Protein 1QQE (pdb70)

B-factor: mean 67.68, std 19.15, range [32.4, 151.32]

Organism: Saccharomyces cerevisiae (strain ATCC 204508 / S288c) (NCBI:txid559292)

CATH classification: 1.25.40.10

InterPro domains:
  IPR000744 NSF attachment protein [PF14938] (3-285)
  IPR000744 NSF attachment protein [PR00448] (32-51)
  IPR000744 NSF attachment protein [PR00448] (96-113)
  IPR000744 NSF attachment protein [PR00448] (125-142)
  IPR000744 NSF attachment protein [PR00448] (158-181)
  IPR000744 NSF attachment protein [PR00448] (189-208)
  IPR000744 NSF attachment protein [PR00448] (230-250)
  IPR000744 NSF attachment protein [PR00448] (261-281)
  IPR000744 NSF attachment protein [PTHR13768] (1-285)
  IPR000744 NSF attachment protein [cd15832] (3-284)
  IPR011990 Tetratricopeptide-like helical domain superfamily [G3DSA:1.25.40.10] (1-292)
  IPR011990 Tetratricopeptide-like helical domain superfamily [SSF48452] (2-290)

Solvent-accessible surface area: 15339 Å² total; per-residue (Å²): 109,92,70,0,78,55,3,35,116,111,2,122,175,81,9,80,90,18,83,56,134,82,139,137,144,32,61,74,39,40,173,22,18,76,72,0,0,87,28,0,46,78,0,0,62,30,16,94,149,125,176,72,41,59,76,0,0,56,3,6,43,105,0,0,52,27,27,86,124,10,54,39,73,43,101,0,0,56,14,12,9,45,0,7,109,3,0,98,85,30,65,40,27,109,50,0,11,68,0,0,57,24,0,8,128,20,0,44,143,109,45,54,72,162,68,0,0,59,26,30,17,53,1,0,58,10,1,20,84,65,69,103,58,93,79,73,0,13,88,5,0,64,72,0,0,77,23,5,53,111,65,154,32,62,84,64,6,18,85,0,48,45,50,0,0,30,8,19,1,75,96,32,43,37,100,84,0,1,56,22,0,37,139,3,11,169,61,2,105,77,57,204,178,33,77,200,60,24,104,49,17,26,1,14,20,0,0,0,16,2,1,34,91,57,18,104,17,0,45,143,7,26,125,71,28,148,126,45,35,111,14,1,110,31,0,12,67,0,23,95,102,29,44,14,131,62,2,37,96,36,16,154,100,27,47,107,183,96,196,26,75,178,19,19,81,62,2,10,75,84,0,66,106,22,4,70,112,120,88,122,136

GO terms:
  GO:0005483 soluble NSF attachment protein activity (F, IDA)
  GO:0035494 SNARE complex disassembly (P, IDA)
  GO:0042144 vacuole fusion, non-autophagic (P, IDA)
  GO:0005829 cytosol (C, IDA)
  GO:0001671 ATPase activator activity (F, IDA)
  GO:0048280 vesicle fusion with Golgi apparatus (P, IDA)
  GO:0000329 fungal-type vacuole membrane (C, HDA)
  GO:0006914 autophagy (P, IMP)
  GO:0005483 soluble NSF attachment protein activity (F, IPI)
  GO:0031201 SNARE complex (C, IPI)
  GO:0005515 protein binding (F, IPI)

Foldseek 3Di:
DQALVVLLVVLVVQLDDDDDVCCVPDPDNLVRLQVSLVSLCSSLVSCVVVVVLLSSLVSLQSSLVSNVVSPPLQVNLVSLCVSLVSCVVVVVLVSNLVSLVSNLVRCVVVPVLLVSLVSLLVSLVCCCPPVNPLVVSLVSLQVSLVSCVVVVVNVVSLVSLVVNLLSVLLVPPLQVSLVSLVVSLVVQVVDVVRVVVNLCSLCVSLLSCLLVVNLVVSVVSLVVVVCCSVLSVQQSVCQVVLNLPSLVVSLVVVCPVPNDDPSCVSSSVSNSVVSVVVVVD

Sequence (281 aa):
ISDPVELLKRAEKKGVPSSGFMKLFSGSDSYKFEEAADLCVQAATIYRLRKELNLAGDSFLKAADYQKKAGNEDEAGNTYVEAYKCFKSGGNSVNAVDSLENAIQIFTHRGQFRRGANFKFELGEILENDLHDYAKAIDCYELAGEWYAQDQSVALSNKCFIKCADLKALDGQYIEASDIYSKLIKSSMGNRLSQWSLKDYFLKKGLCQLAATDAVAAARTLQEGQSESNFLKSLIDAVNEGDSEQLSEHCKEFDNFMRLDKWKITILNKIKESIQQQEDD

Secondary structure (DSSP, 8-state):
---HHHHHHHHHHHSS---THHHHHS--SHHHHHHHHHHHHHHHHHHHHTT-THHHHHHHHHHHHHHHHTT-HHHHHHHHHHHHHHHHHTT-HHHHHHHHHHHHHHHHHTT-HHHHHHHHHHHHHHIIIII--HHHHHHHHHHHHHHHHHTT-HHHHHHHHHHHHHHHHHTT-HHHHHHHHHHHHHTTSS-TTTGGGHHHHHHHHHHHHHHTT-HHHHHHHHHGGG--HHHHHHHHHHHHTT-TTTHHHHHHHHTTSS---HHHHHHHHHHHHHHHHHH--

Nearest PDB structures (foldseek):
  1qqe-assembly1_A  TM=1.004E+00  e=4.652E-34  Saccharomyces cerevisiae
  3j97-assembly1_H  TM=9.338E-01  e=1.054E-13  Rattus norvegicus
  4gyo-assembly2_A  TM=3.885E-01  e=1.033E-03  Bacillus subtilis subsp. subtilis str. 168
  3q15-assembly1_A-2  TM=4.453E-01  e=3.434E-03  Bacillus subtilis
  4gyo-assembly3_B  TM=3.909E-01  e=3.290E-03  Bacillus subtilis subsp. subtilis str. 168

Radius of gyration: 25.92 Å; Cα contacts (8 Å, |Δi|>4): 398; chains: 1; bounding box: 82×48×38 Å

Structure (mmCIF, N/CA/C/O backbone):
data_1QQE
#
_entry.id   1QQE
#
_cell.length_a   107.900
_cell.length_b   107.900
_cell.length_c   46.100
_cell.angle_alpha   90.00
_cell.angle_beta   90.00
_cell.angle_gamma   90.00
#
_symmetry.space_group_name_H-M   'P 41'
#
loop_
_entity.id
_entity.type
_entity.pdbx_description
1 polymer 'VESICULAR TRANSPORT PROTEIN SEC17'
2 water water
#
loop_
_atom_site.group_PDB
_atom_site.id
_atom_site.type_symbol
_atom_site.label_atom_id
_atom_site.label_alt_id
_atom_site.label_comp_id
_atom_site.label_asym_id
_atom_site.label_entity_id
_atom_site.label_seq_id
_atom_site.pdbx_PDB_ins_code
_atom_site.Cartn_x
_atom_site.Cartn_y
_atom_site.Cartn_z
_atom_site.occupancy
_atom_site.B_iso_or_equiv
_atom_site.auth_seq_id
_atom_site.auth_comp_id
_atom_site.auth_asym_id
_atom_site.auth_atom_id
_atom_site.pdbx_PDB_model_num
ATOM 1 N N . ILE A 1 1 ? 40.032 32.661 27.990 1.00 54.09 1 ILE A N 1
ATOM 2 C CA . ILE A 1 1 ? 39.177 31.576 27.385 1.00 54.95 1 ILE A CA 1
ATOM 3 C C . ILE A 1 1 ? 37.991 32.177 26.621 1.00 54.12 1 ILE A C 1
ATOM 4 O O . ILE A 1 1 ? 37.243 32.969 27.173 1.00 59.95 1 ILE A O 1
ATOM 9 N N . SER A 1 2 ? 37.789 31.790 25.369 1.00 50.01 2 SER A N 1
ATOM 10 C CA . SER A 1 2 ? 36.687 32.371 24.631 1.00 52.41 2 SER A CA 1
ATOM 11 C C . SER A 1 2 ? 35.588 31.427 24.179 1.00 54.60 2 SER A C 1
ATOM 12 O O . SER A 1 2 ? 34.689 31.834 23.445 1.00 59.21 2 SER A O 1
ATOM 15 N N . ASP A 1 3 ? 35.628 30.174 24.594 1.00 54.66 3 ASP A N 1
ATOM 16 C CA . ASP A 1 3 ? 34.588 29.254 24.153 1.00 56.04 3 ASP A CA 1
ATOM 17 C C . ASP A 1 3 ? 33.541 29.117 25.242 1.00 55.33 3 ASP A C 1
ATOM 18 O O . ASP A 1 3 ? 33.815 28.565 26.301 1.00 56.15 3 ASP A O 1
ATOM 23 N N . PRO A 1 4 ? 32.322 29.617 25.000 1.00 53.56 4 PRO A N 1
ATOM 24 C CA . PRO A 1 4 ? 31.309 29.489 26.044 1.00 53.75 4 PRO A CA 1
ATOM 25 C C . PRO A 1 4 ? 31.240 28.072 26.596 1.00 54.59 4 PRO A C 1
ATOM 26 O O . PRO A 1 4 ? 31.169 27.874 27.816 1.00 54.27 4 PRO A O 1
ATOM 30 N N . VAL A 1 5 ? 31.284 27.098 25.688 1.00 54.97 5 VAL A N 1
ATOM 31 C CA . VAL A 1 5 ? 31.212 25.680 26.040 1.00 54.92 5 VAL A CA 1
ATOM 32 C C . VAL A 1 5 ? 32.248 25.284 27.087 1.00 56.27 5 VAL A C 1
ATOM 33 O O . VAL A 1 5 ? 31.955 24.532 28.021 1.00 55.15 5 VAL A O 1
ATOM 37 N N . GLU A 1 6 ? 33.467 25.782 26.890 1.00 55.95 6 GLU A N 1
ATOM 38 C CA . GLU A 1 6 ? 34.592 25.533 27.777 1.00 53.95 6 GLU A CA 1
ATOM 39 C C . GLU A 1 6 ? 34.353 26.289 29.064 1.00 52.86 6 GLU A C 1
ATOM 40 O O . GLU A 1 6 ? 34.492 25.737 30.152 1.00 55.12 6 GLU A O 1
ATOM 46 N N . LEU A 1 7 ? 34.003 27.567 28.925 1.00 52.55 7 LEU A N 1
ATOM 47 C CA . LEU A 1 7 ? 33.732 28.431 30.065 1.00 46.37 7 LEU A CA 1
ATOM 48 C C . LEU A 1 7 ? 32.753 27.713 30.961 1.00 45.06 7 LEU A C 1
ATOM 49 O O . LEU A 1 7 ? 32.963 27.601 32.162 1.00 46.38 7 LEU A O 1
ATOM 54 N N . LEU A 1 8 ? 31.692 27.193 30.362 1.00 43.70 8 LEU A N 1
ATOM 55 C CA . LEU A 1 8 ? 30.672 26.488 31.114 1.00 43.26 8 LEU A CA 1
ATOM 56 C C . LEU A 1 8 ? 31.204 25.187 31.666 1.00 44.66 8 LEU A C 1
ATOM 57 O O . LEU A 1 8 ? 30.833 24.771 32.757 1.00 44.96 8 LEU A O 1
ATOM 62 N N . LYS A 1 9 ? 32.072 24.548 30.893 1.00 48.09 9 LYS A N 1
ATOM 63 C CA . LYS A 1 9 ? 32.678 23.283 31.281 1.00 49.81 9 LYS A CA 1
ATOM 64 C C . LYS A 1 9 ? 33.440 23.522 32.576 1.00 50.84 9 LYS A C 1
ATOM 65 O O . LYS A 1 9 ? 33.284 22.767 33.537 1.00 53.70 9 LYS A O 1
ATOM 71 N N . ARG A 1 10 ? 34.247 24.583 32.610 1.00 48.04 10 ARG A N 1
ATOM 72 C CA . ARG A 1 10 ? 35.012 24.918 33.808 1.00 48.77 10 ARG A CA 1
ATOM 73 C C . ARG A 1 10 ? 34.077 25.350 34.912 1.00 49.58 10 ARG A C 1
ATOM 74 O O . ARG A 1 10 ? 34.250 24.992 36.071 1.00 50.04 10 ARG A O 1
ATOM 82 N N . ALA A 1 11 ? 33.079 26.132 34.534 1.00 52.25 11 ALA A N 1
ATOM 83 C CA . ALA A 1 11 ? 32.102 26.627 35.482 1.00 54.69 11 ALA A CA 1
ATOM 84 C C . ALA A 1 11 ? 31.586 25.499 36.349 1.00 55.12 11 ALA A C 1
ATOM 85 O O . ALA A 1 11 ? 31.281 25.704 37.508 1.00 57.84 11 ALA A O 1
ATOM 87 N N . GLU A 1 12 ? 31.482 24.304 35.793 1.00 56.49 12 GLU A N 1
ATOM 88 C CA . GLU A 1 12 ? 30.982 23.204 36.588 1.00 58.42 12 GLU A CA 1
ATOM 89 C C . GLU A 1 12 ? 32.063 22.624 37.465 1.00 60.28 12 GLU A C 1
ATOM 90 O O . GLU A 1 12 ? 31.873 22.451 38.660 1.00 61.37 12 GLU A O 1
ATOM 96 N N . LYS A 1 13 ? 33.208 22.320 36.879 1.00 62.71 13 LYS A N 1
ATOM 97 C CA . LYS A 1 13 ? 34.277 21.742 37.668 1.00 64.69 13 LYS A CA 1
ATOM 98 C C . LYS A 1 13 ? 34.631 22.604 38.870 1.00 62.35 13 LYS A C 1
ATOM 99 O O . LYS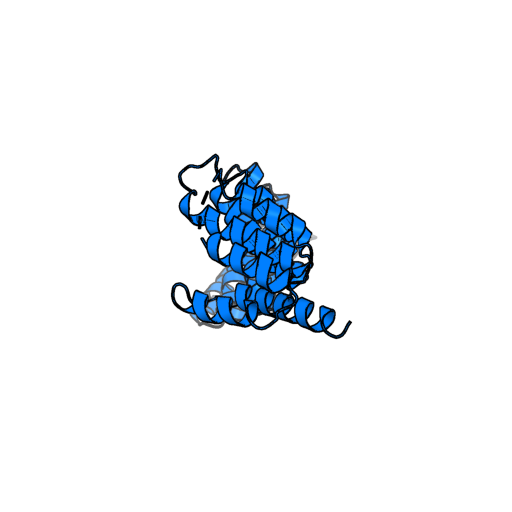 A 1 13 ? 35.119 22.091 39.869 1.00 64.13 13 LYS A O 1
ATOM 105 N N . LYS A 1 14 ? 34.364 23.903 38.801 1.00 60.62 14 LYS A N 1
ATOM 106 C CA . LYS A 1 14 ? 34.723 24.765 39.916 1.00 60.67 14 LYS A CA 1
ATOM 107 C C . LYS A 1 14 ? 33.649 24.985 40.950 1.00 62.06 14 LYS A C 1
ATOM 108 O O . LYS A 1 14 ? 33.914 24.879 42.138 1.00 63.06 14 LYS A O 1
ATOM 114 N N . GLY A 1 15 ? 32.443 25.307 40.500 1.00 66.39 15 GLY A N 1
ATOM 115 C CA . GLY A 1 15 ? 31.340 25.548 41.419 1.00 69.19 15 GLY A CA 1
ATOM 116 C C . GLY A 1 15 ? 30.949 24.302 42.182 1.00 70.50 15 GLY A C 1
ATOM 117 O O . GLY A 1 15 ? 29.847 23.782 42.030 1.00 71.13 15 GLY A O 1
ATOM 118 N N . VAL A 1 16 ? 31.872 23.826 43.005 1.00 72.64 16 VAL A N 1
ATOM 119 C CA . VAL A 1 16 ? 31.672 22.633 43.812 1.00 75.21 16 VAL A CA 1
ATOM 120 C C . VAL A 1 16 ? 32.327 22.796 45.185 1.00 77.27 16 VAL A C 1
ATOM 121 O O . VAL A 1 16 ? 33.510 23.162 45.286 1.00 79.68 16 VAL A O 1
ATOM 125 N N . PRO A 1 17 ? 31.567 22.515 46.259 1.00 75.35 17 PRO A N 1
ATOM 126 C CA . PRO A 1 17 ? 32.081 22.628 47.625 1.00 75.33 17 PRO A CA 1
ATOM 127 C C . PRO A 1 17 ? 33.329 21.764 47.771 1.00 76.39 17 PRO A C 1
ATOM 128 O O . PRO A 1 17 ? 33.307 20.560 47.490 1.00 74.94 17 PRO A O 1
ATOM 132 N N . SER A 1 18 ? 34.417 22.395 48.201 1.00 77.53 18 SER A N 1
ATOM 133 C CA . SER A 1 18 ? 35.697 21.721 48.367 1.00 78.32 18 SER A CA 1
ATOM 134 C C . SER A 1 18 ? 35.835 21.070 49.735 1.00 79.13 18 SER A C 1
ATOM 135 O O . SER A 1 18 ? 35.245 21.532 50.713 1.00 80.82 18 SER A O 1
ATOM 138 N N . SER A 1 19 ? 36.620 19.997 49.795 1.00 78.97 19 SER A N 1
ATOM 139 C CA . SER A 1 19 ? 36.835 19.268 51.043 1.00 78.62 19 SER A CA 1
ATOM 140 C C . SER A 1 19 ? 38.205 18.593 51.113 1.00 77.26 19 SER A C 1
ATOM 141 O O . SER A 1 19 ? 38.897 18.431 50.104 1.00 78.32 19 SER A O 1
ATOM 144 N N . GLY A 1 20 ? 38.586 18.186 52.315 1.00 74.54 20 GLY A N 1
ATOM 145 C CA . GLY A 1 20 ? 39.866 17.535 52.484 1.00 73.72 20 GLY A CA 1
ATOM 146 C C . GLY A 1 20 ? 40.989 18.533 52.363 1.00 72.88 20 GLY A C 1
ATOM 147 O O . GLY A 1 20 ? 40.844 19.683 52.762 1.00 71.04 20 GLY A O 1
ATOM 148 N N . PHE A 1 21 ? 42.108 18.094 51.803 1.00 76.28 21 PHE A N 1
ATOM 149 C CA . PHE A 1 21 ? 43.275 18.962 51.632 1.00 78.22 21 PHE A CA 1
ATOM 150 C C . PHE A 1 21 ? 42.935 20.175 50.770 1.00 76.26 21 PHE A C 1
ATOM 151 O O . PHE A 1 21 ? 43.537 21.239 50.908 1.00 71.62 21 PHE A O 1
ATOM 159 N N . MET A 1 22 ? 41.973 20.001 49.873 1.00 77.90 22 MET A N 1
ATOM 160 C CA . MET A 1 22 ? 41.575 21.087 48.997 1.00 80.31 22 MET A CA 1
ATOM 161 C C . MET A 1 22 ? 40.946 22.171 49.847 1.00 76.69 22 MET A C 1
ATOM 162 O O . MET A 1 22 ? 41.409 23.308 49.854 1.00 78.03 22 MET A O 1
ATOM 167 N N . LYS A 1 23 ? 39.893 21.806 50.570 1.00 71.61 23 LYS A N 1
ATOM 168 C CA . LYS A 1 23 ? 39.207 22.748 51.426 1.00 67.76 23 LYS A CA 1
ATOM 169 C C . LYS A 1 23 ? 40.234 23.493 52.279 1.00 67.38 23 LYS A C 1
ATOM 170 O O . LYS A 1 23 ? 40.137 24.707 52.476 1.00 68.72 23 LYS A O 1
ATOM 176 N N . LEU A 1 24 ? 41.225 22.762 52.773 1.00 65.29 24 LEU A N 1
ATOM 177 C CA . LEU A 1 24 ? 42.258 23.353 53.612 1.00 63.54 24 LEU A CA 1
ATOM 178 C C . LEU A 1 24 ? 43.177 24.272 52.842 1.00 64.47 24 LEU A C 1
ATOM 179 O O . LEU A 1 24 ? 43.387 25.416 53.224 1.00 66.57 24 LEU A O 1
ATOM 184 N N . PHE A 1 25 ? 43.730 23.769 51.750 1.00 65.40 25 PHE A N 1
ATOM 185 C CA . PHE A 1 25 ? 44.664 24.557 50.962 1.00 64.71 25 PHE A CA 1
ATOM 186 C C . PHE A 1 25 ? 44.039 25.760 50.265 1.00 64.67 25 PHE A C 1
ATOM 187 O O . PHE A 1 25 ? 44.556 26.867 50.372 1.00 67.14 25 PHE A O 1
ATOM 195 N N . SER A 1 26 ? 42.927 25.544 49.567 1.00 61.93 26 SER A N 1
ATOM 196 C CA . SER A 1 26 ? 42.258 26.601 48.819 1.00 62.36 26 SER A CA 1
ATOM 197 C C . SER A 1 26 ? 41.305 27.528 49.586 1.00 63.92 26 SER A C 1
ATOM 198 O O . SER A 1 26 ? 40.371 27.067 50.243 1.00 64.76 26 SER A O 1
ATOM 201 N N . GLY A 1 27 ? 41.529 28.836 49.468 1.00 64.27 27 GLY A N 1
ATOM 202 C CA . GLY A 1 27 ? 40.670 29.818 50.115 1.00 66.72 27 GLY A CA 1
ATOM 203 C C . GLY A 1 27 ? 39.176 29.508 49.984 1.00 68.61 27 GLY A C 1
ATOM 204 O O . GLY A 1 27 ? 38.771 28.722 49.113 1.00 67.69 27 GLY A O 1
ATOM 205 N N . SER A 1 28 ? 38.361 30.149 50.829 1.00 66.93 28 SER A N 1
ATOM 206 C CA . SER A 1 28 ? 36.914 29.918 50.880 1.00 69.60 28 SER A CA 1
ATOM 207 C C . SER A 1 28 ? 36.168 29.414 49.647 1.00 71.76 28 SER A C 1
ATOM 208 O O . SER A 1 28 ? 36.603 29.592 48.510 1.00 73.96 28 SER A O 1
ATOM 211 N N . ASP A 1 29 ? 35.019 28.796 49.916 1.00 70.28 29 ASP A N 1
ATOM 212 C CA . ASP A 1 29 ? 34.134 28.231 48.904 1.00 70.70 29 ASP A CA 1
ATOM 213 C C . ASP A 1 29 ? 33.370 29.251 48.076 1.00 70.59 29 ASP A C 1
ATOM 214 O O . ASP A 1 29 ? 33.377 29.202 46.853 1.00 69.34 29 ASP A O 1
ATOM 219 N N . SER A 1 30 ? 32.674 30.150 48.754 1.00 71.78 30 SER A N 1
ATOM 220 C CA . SER A 1 30 ? 31.904 31.168 48.072 1.00 71.47 30 SER A CA 1
ATOM 221 C C . SER A 1 30 ? 32.765 31.833 47.025 1.00 72.83 30 SER A C 1
ATOM 222 O O . SER A 1 30 ? 32.273 32.190 45.963 1.00 74.79 30 SER A O 1
ATOM 225 N N . TYR A 1 31 ? 34.055 31.986 47.315 1.00 73.99 31 TYR A N 1
ATOM 226 C CA . TYR A 1 31 ? 34.969 32.588 46.347 1.00 74.50 31 TYR A CA 1
ATOM 227 C C . TYR A 1 31 ? 34.947 31.752 45.085 1.00 70.40 31 TYR A C 1
ATOM 228 O O . TYR A 1 31 ? 35.084 32.266 43.991 1.00 70.98 31 TYR A O 1
ATOM 237 N N . LYS A 1 32 ? 34.764 30.451 45.249 1.00 69.90 32 LYS A N 1
ATOM 238 C CA . LYS A 1 32 ? 34.740 29.529 44.126 1.00 70.15 32 LYS A CA 1
ATOM 239 C C . LYS A 1 32 ? 33.433 29.652 43.355 1.00 68.17 32 LYS A C 1
ATOM 240 O O . LYS A 1 32 ? 33.437 29.810 42.136 1.00 68.18 32 LYS A O 1
ATOM 246 N N . PHE A 1 33 ? 32.314 29.565 44.065 1.00 66.00 33 PHE A N 1
ATOM 247 C CA . PHE A 1 33 ? 31.014 29.683 43.428 1.00 63.29 33 PHE A CA 1
ATOM 248 C C . PHE A 1 33 ? 30.918 31.003 42.668 1.00 64.41 33 PHE A C 1
ATOM 249 O O . PHE A 1 33 ? 30.348 31.058 41.575 1.00 67.78 33 PHE A O 1
ATOM 257 N N . GLU A 1 34 ? 31.449 32.073 43.249 1.00 61.30 34 GLU A N 1
ATOM 258 C CA . GLU A 1 34 ? 31.420 33.346 42.561 1.00 61.61 34 GLU A CA 1
ATOM 259 C C . GLU A 1 34 ? 32.196 33.155 41.271 1.00 59.37 34 GLU A C 1
ATOM 260 O O . GLU A 1 34 ? 31.747 33.554 40.198 1.00 61.38 34 GLU A O 1
ATOM 266 N N . GLU A 1 35 ? 33.363 32.533 41.393 1.00 58.52 35 GLU A N 1
ATOM 267 C CA . GLU A 1 35 ? 34.230 32.257 40.256 1.00 58.83 35 GLU A CA 1
ATOM 268 C C . GLU A 1 35 ? 33.462 31.480 39.197 1.00 54.49 35 GLU A C 1
ATOM 269 O O . GLU A 1 35 ? 33.667 31.675 38.003 1.00 51.39 35 GLU A O 1
ATOM 275 N N . ALA A 1 36 ? 32.587 30.586 39.643 1.00 52.50 36 ALA A N 1
ATOM 276 C CA . ALA A 1 36 ? 31.776 29.796 38.726 1.00 53.02 36 ALA A CA 1
ATOM 277 C C . ALA A 1 36 ? 30.750 30.738 38.101 1.00 52.29 36 ALA A C 1
ATOM 278 O O . ALA A 1 36 ? 30.605 30.786 36.877 1.00 53.57 36 ALA A O 1
ATOM 280 N N . ALA A 1 37 ? 30.052 31.492 38.946 1.00 49.79 37 ALA A N 1
ATOM 281 C CA . ALA A 1 37 ? 29.064 32.450 38.471 1.00 51.27 37 ALA A CA 1
ATOM 282 C C . ALA A 1 37 ? 29.688 33.288 37.374 1.00 52.27 37 ALA A C 1
ATOM 283 O O . ALA A 1 37 ? 29.244 33.293 36.215 1.00 50.22 37 ALA A O 1
ATOM 285 N N . ASP A 1 38 ? 30.739 33.996 37.751 1.00 55.21 38 ASP A N 1
ATOM 286 C CA . ASP A 1 38 ? 31.430 34.841 36.808 1.00 60.24 38 ASP A CA 1
ATOM 287 C C . ASP A 1 38 ? 31.730 34.115 35.484 1.00 59.61 38 ASP A C 1
ATOM 288 O O . ASP A 1 38 ? 31.783 34.740 34.417 1.00 56.83 38 ASP A O 1
ATOM 293 N N . LEU A 1 39 ? 31.910 32.796 35.537 1.00 60.40 39 LEU A N 1
ATOM 294 C CA . LEU A 1 39 ? 32.197 32.052 34.309 1.00 59.07 39 LEU A CA 1
ATOM 295 C C . LEU A 1 39 ? 30.964 31.904 33.449 1.00 59.34 39 LEU A C 1
ATOM 296 O O . LEU A 1 39 ? 31.023 32.166 32.250 1.00 64.05 39 LEU A O 1
ATOM 301 N N . CYS A 1 40 ? 29.850 31.490 34.045 1.00 55.82 40 CYS A N 1
ATOM 302 C CA . CYS A 1 40 ? 28.630 31.315 33.266 1.00 53.20 40 CYS A CA 1
ATOM 303 C C . CYS A 1 40 ? 28.226 32.638 32.630 1.00 52.64 40 CYS A C 1
ATOM 304 O O . CYS A 1 40 ? 27.871 32.695 31.443 1.00 48.55 40 CYS A O 1
ATOM 307 N N . VAL A 1 41 ? 28.301 33.702 33.425 1.00 51.48 41 VAL A N 1
ATOM 308 C CA . VAL A 1 41 ? 27.961 35.039 32.955 1.00 51.10 41 VAL A CA 1
ATOM 309 C C . VAL A 1 41 ? 28.796 35.418 31.717 1.00 52.64 41 VAL A C 1
ATOM 310 O O . VAL A 1 41 ? 28.298 36.024 30.757 1.00 48.72 41 VAL A O 1
ATOM 314 N N . GLN A 1 42 ? 30.070 35.048 31.745 1.00 54.16 42 GLN A N 1
ATOM 315 C CA . GLN A 1 42 ? 30.955 35.338 30.637 1.00 55.62 42 GLN A CA 1
ATOM 316 C C . GLN A 1 42 ? 30.464 34.552 29.433 1.00 56.57 42 GLN A C 1
ATOM 317 O O . GLN A 1 42 ? 30.535 35.013 28.299 1.00 57.61 42 GLN A O 1
ATOM 323 N N . ALA A 1 43 ? 29.954 33.358 29.687 1.00 57.47 43 ALA A N 1
ATOM 324 C CA . ALA A 1 43 ? 29.441 32.530 28.611 1.00 59.73 43 ALA A CA 1
ATOM 325 C C . ALA A 1 43 ? 28.098 33.089 28.153 1.00 59.42 43 ALA A C 1
ATOM 326 O O . ALA A 1 43 ? 27.849 33.237 26.955 1.00 58.41 43 ALA A O 1
ATOM 328 N N . ALA A 1 44 ? 27.233 33.401 29.115 1.00 58.53 44 ALA A N 1
ATOM 329 C CA . ALA A 1 44 ? 25.917 33.937 28.790 1.00 57.32 44 ALA A CA 1
ATOM 330 C C . ALA A 1 44 ? 26.077 35.130 27.875 1.00 55.66 44 ALA A C 1
ATOM 331 O O . ALA A 1 44 ? 25.353 35.262 26.897 1.00 57.89 44 ALA A O 1
ATOM 333 N N . THR A 1 45 ? 27.036 35.989 28.198 1.00 52.77 45 THR A N 1
ATOM 334 C CA . THR A 1 45 ? 27.301 37.180 27.411 1.00 51.69 45 THR A CA 1
ATOM 335 C C . THR A 1 45 ? 27.775 36.890 25.987 1.00 53.22 45 THR A C 1
ATOM 336 O O . THR A 1 45 ? 27.355 37.553 25.037 1.00 54.90 45 THR A O 1
ATOM 340 N N . ILE A 1 46 ? 28.659 35.917 25.828 1.00 54.78 46 ILE A N 1
ATOM 341 C CA . ILE A 1 46 ? 29.127 35.569 24.497 1.00 55.21 46 ILE A CA 1
ATOM 342 C C . ILE A 1 46 ? 27.910 35.066 23.742 1.00 58.99 46 ILE A C 1
ATOM 343 O O . ILE A 1 46 ? 27.705 35.396 22.583 1.00 62.97 46 ILE A O 1
ATOM 348 N N . TYR A 1 47 ? 27.105 34.247 24.407 1.00 60.61 47 TYR A N 1
ATOM 349 C CA . TYR A 1 47 ? 25.921 33.710 23.775 1.00 59.66 47 TYR A CA 1
ATOM 350 C C . TYR A 1 47 ? 24.968 34.821 23.406 1.00 62.17 47 TYR A C 1
ATOM 351 O O . TYR A 1 47 ? 24.401 34.809 22.312 1.00 64.94 47 TYR A O 1
ATOM 360 N N . ARG A 1 48 ? 24.782 35.780 24.314 1.00 62.82 48 ARG A N 1
ATOM 361 C CA . ARG A 1 48 ? 23.870 36.884 24.044 1.00 61.08 48 ARG A CA 1
ATOM 362 C C . ARG A 1 48 ? 24.370 37.612 22.826 1.00 62.01 48 ARG A C 1
ATOM 363 O O . ARG A 1 48 ? 23.608 37.870 21.901 1.00 63.08 48 ARG A O 1
ATOM 371 N N . LEU A 1 49 ? 25.654 37.938 22.822 1.00 63.27 49 LEU A N 1
ATOM 372 C CA . LEU A 1 49 ? 26.240 38.623 21.680 1.00 66.79 49 LEU A CA 1
ATOM 373 C C . LEU A 1 49 ? 25.916 37.850 20.397 1.00 65.25 49 LEU A C 1
ATOM 374 O O . LEU A 1 49 ? 25.478 38.427 19.411 1.00 66.76 49 LEU A O 1
ATOM 379 N N . ARG A 1 50 ? 26.118 36.541 20.427 1.00 65.04 50 ARG A N 1
ATOM 380 C CA . ARG A 1 50 ? 25.860 35.692 19.272 1.00 67.11 50 ARG A CA 1
ATOM 381 C C . ARG A 1 50 ? 24.381 35.509 18.939 1.00 66.23 50 ARG A C 1
ATOM 382 O O . ARG A 1 50 ? 24.042 34.858 17.962 1.00 65.95 50 ARG A O 1
ATOM 390 N N . LYS A 1 51 ? 23.501 36.065 19.759 1.00 67.73 51 LYS A N 1
ATOM 391 C CA . LYS A 1 51 ? 22.061 35.953 19.532 1.00 67.34 51 LYS A CA 1
ATOM 392 C C . LYS A 1 51 ? 21.554 34.541 19.710 1.00 69.05 51 LYS A C 1
ATOM 393 O O . LYS A 1 51 ? 20.631 34.128 19.011 1.00 70.19 51 LYS A O 1
ATOM 399 N N . GLU A 1 52 ? 22.150 33.797 20.640 1.00 69.98 52 GLU A N 1
ATOM 400 C CA . GLU A 1 52 ? 21.714 32.427 20.885 1.00 71.80 52 GLU A CA 1
ATOM 401 C C . GLU A 1 52 ? 20.725 32.389 22.038 1.00 71.91 52 GLU A C 1
ATOM 402 O O . GLU A 1 52 ? 20.233 31.324 22.432 1.00 71.39 52 GLU A O 1
ATOM 408 N N . LEU A 1 53 ? 20.430 33.590 22.535 1.00 70.56 53 LEU A N 1
ATOM 409 C CA . LEU A 1 53 ? 19.497 33.859 23.636 1.00 65.78 53 LEU A CA 1
ATOM 410 C C . LEU A 1 53 ? 19.114 32.711 24.565 1.00 61.47 53 LEU A C 1
ATOM 411 O O . LEU A 1 53 ? 19.452 32.748 25.739 1.00 63.68 53 LEU A O 1
ATOM 416 N N . ASN A 1 54 ? 18.402 31.704 24.077 1.00 55.95 54 ASN A N 1
ATOM 417 C CA . ASN A 1 54 ? 18.048 30.607 24.961 1.00 56.78 54 ASN A CA 1
ATOM 418 C C . ASN A 1 54 ? 19.296 30.042 25.653 1.00 59.40 54 ASN A C 1
ATOM 419 O O . ASN A 1 54 ? 19.217 29.539 26.777 1.00 60.13 54 ASN A O 1
ATOM 424 N N . LEU A 1 55 ? 20.447 30.121 24.987 1.00 59.10 55 LEU A N 1
ATOM 425 C CA . LEU A 1 55 ? 21.691 29.634 25.584 1.00 57.73 55 LEU A CA 1
ATOM 426 C C . LEU A 1 55 ? 22.226 30.674 26.569 1.00 58.62 55 LEU A C 1
ATOM 427 O O . LEU A 1 55 ? 22.919 30.335 27.533 1.00 54.14 55 LEU A O 1
ATOM 432 N N . ALA A 1 56 ? 21.913 31.944 26.311 1.00 58.49 56 ALA A N 1
ATOM 433 C CA . ALA A 1 56 ? 22.337 33.020 27.200 1.00 59.53 56 ALA A CA 1
ATOM 434 C C . ALA A 1 56 ? 21.453 32.954 28.439 1.00 58.76 56 ALA A C 1
ATOM 435 O O . ALA A 1 56 ? 21.916 33.078 29.565 1.00 61.79 56 ALA A O 1
ATOM 437 N N . GLY A 1 57 ? 20.168 32.749 28.224 1.00 59.40 57 GLY A N 1
ATOM 438 C CA . GLY A 1 57 ? 19.265 32.662 29.346 1.00 61.49 57 GLY A CA 1
ATOM 439 C C . GLY A 1 57 ? 19.616 31.443 30.157 1.00 60.88 57 GLY A C 1
ATOM 440 O O . GLY A 1 57 ? 19.686 31.506 31.382 1.00 64.10 57 GLY A O 1
ATOM 441 N N . ASP A 1 58 ? 19.840 30.325 29.477 1.00 61.54 58 ASP A N 1
ATOM 442 C CA . ASP A 1 58 ? 20.192 29.095 30.177 1.00 61.13 58 ASP A CA 1
ATOM 443 C C . ASP A 1 58 ? 21.523 29.249 30.876 1.00 55.68 58 ASP A C 1
ATOM 444 O O . ASP A 1 58 ? 21.768 28.624 31.893 1.00 52.82 58 ASP A O 1
ATOM 449 N N . SER A 1 59 ? 22.376 30.100 30.329 1.00 53.25 59 SER A N 1
ATOM 450 C CA . SER A 1 59 ? 23.672 30.328 30.927 1.00 53.26 59 SER A CA 1
ATOM 451 C C . SER A 1 59 ? 23.484 31.115 32.202 1.00 51.85 59 SER A C 1
ATOM 452 O O . SER A 1 59 ? 24.002 30.734 33.245 1.00 55.00 59 SER A O 1
ATOM 455 N N . PHE A 1 60 ? 22.737 32.215 32.117 1.00 51.39 60 PHE A N 1
ATOM 456 C CA . PHE A 1 60 ? 22.480 33.064 33.279 1.00 46.70 60 PHE A CA 1
ATOM 457 C C . PHE A 1 60 ? 21.841 32.282 34.410 1.00 45.83 60 PHE A C 1
ATOM 458 O O . PHE A 1 60 ? 22.192 32.483 35.574 1.00 45.42 60 PHE A O 1
ATOM 466 N N . LEU A 1 61 ? 20.914 31.388 34.079 1.00 43.08 61 LEU A N 1
ATOM 467 C CA . LEU A 1 61 ? 20.275 30.608 35.116 1.00 44.69 61 LEU A CA 1
ATOM 468 C C . LEU A 1 61 ? 21.381 29.990 35.943 1.00 48.24 61 LEU A C 1
ATOM 469 O O . LEU A 1 61 ? 21.431 30.167 37.163 1.00 52.68 61 LEU A O 1
ATOM 474 N N . LYS A 1 62 ? 22.287 29.281 35.276 1.00 47.89 62 LYS A N 1
ATOM 475 C CA . LYS A 1 62 ? 23.400 28.653 35.968 1.00 44.70 62 LYS A CA 1
ATOM 476 C C . LYS A 1 62 ? 24.074 29.682 36.847 1.00 46.51 62 LYS A C 1
ATOM 477 O O . LYS A 1 62 ? 24.095 29.527 38.064 1.00 49.75 62 LYS A O 1
ATOM 483 N N . ALA A 1 63 ? 24.605 30.737 36.229 1.00 45.96 63 ALA A N 1
ATOM 484 C CA . ALA A 1 63 ? 25.287 31.810 36.947 1.00 45.93 63 ALA A CA 1
ATOM 485 C C . ALA A 1 63 ? 24.508 32.225 38.178 1.00 48.84 63 ALA A C 1
ATOM 486 O O . ALA A 1 63 ? 25.043 32.241 39.280 1.00 48.55 63 ALA A O 1
ATOM 488 N N . ALA A 1 64 ? 23.239 32.567 37.975 1.00 49.11 64 ALA A N 1
ATOM 489 C CA . ALA A 1 64 ? 22.366 32.984 39.063 1.00 49.14 64 ALA A CA 1
ATOM 490 C C . ALA A 1 64 ? 22.424 32.002 40.208 1.00 49.18 64 ALA A C 1
ATOM 491 O O . ALA A 1 64 ? 22.726 32.369 41.336 1.00 51.16 64 ALA A O 1
ATOM 493 N N . ASP A 1 65 ? 22.121 30.747 39.922 1.00 51.13 65 ASP A N 1
ATOM 494 C CA . ASP A 1 65 ? 22.150 29.746 40.964 1.00 55.07 65 ASP A CA 1
ATOM 495 C C . ASP A 1 65 ? 23.524 29.624 41.608 1.00 56.37 65 ASP A C 1
ATOM 496 O O . ASP A 1 65 ? 23.631 29.319 42.792 1.00 60.13 65 ASP A O 1
ATOM 501 N N . TYR A 1 66 ? 24.583 29.847 40.846 1.00 55.86 66 TYR A N 1
ATOM 502 C CA . TYR A 1 66 ? 25.903 29.771 41.443 1.00 57.85 66 TYR A CA 1
ATOM 503 C C . TYR A 1 66 ? 25.973 30.917 42.436 1.00 58.32 66 TYR A C 1
ATOM 504 O O . TYR A 1 66 ? 26.348 30.734 43.588 1.00 57.78 66 TYR A O 1
ATOM 513 N N . GLN A 1 67 ? 25.561 32.093 41.976 1.00 60.28 67 GLN A N 1
ATOM 514 C CA . GLN A 1 67 ? 25.563 33.299 42.784 1.00 58.49 67 GLN A CA 1
ATOM 515 C C . GLN A 1 67 ? 24.810 33.133 44.075 1.00 59.85 67 GLN A C 1
ATOM 516 O O . GLN A 1 67 ? 25.166 33.752 45.074 1.00 65.88 67 GLN A O 1
ATOM 522 N N . LYS A 1 68 ? 23.759 32.329 44.097 1.00 57.20 68 LYS A N 1
ATOM 523 C CA . LYS A 1 68 ? 23.100 32.202 45.374 1.00 59.55 68 LYS A CA 1
ATOM 524 C C . LYS A 1 68 ? 23.798 31.156 46.229 1.00 60.32 68 LYS A C 1
ATOM 525 O O . LYS A 1 68 ? 23.745 31.215 47.453 1.00 65.37 68 LYS A O 1
ATOM 531 N N . LYS A 1 69 ? 24.483 30.208 45.607 1.00 60.10 69 LYS A N 1
ATOM 532 C CA . LYS A 1 69 ? 25.197 29.230 46.417 1.00 62.41 69 LYS A CA 1
ATOM 533 C C . LYS A 1 69 ? 26.373 29.953 47.068 1.00 62.31 69 LYS A C 1
ATOM 534 O O . LYS A 1 69 ? 26.924 29.498 48.074 1.00 64.30 69 LYS A O 1
ATOM 540 N N . ALA A 1 70 ? 26.750 31.086 46.480 1.00 60.01 70 ALA A N 1
ATOM 541 C CA . ALA A 1 70 ? 27.844 31.894 46.992 1.00 58.55 70 ALA A CA 1
ATOM 542 C C . ALA A 1 70 ? 27.283 32.873 48.004 1.00 60.34 70 ALA A C 1
ATOM 543 O O . ALA A 1 70 ? 28.024 33.485 48.771 1.00 63.43 70 ALA A O 1
ATOM 545 N N . GLY A 1 71 ? 25.967 33.029 48.005 1.00 59.61 71 GLY A N 1
ATOM 546 C CA . GLY A 1 71 ? 25.364 33.941 48.953 1.00 59.75 71 GLY A CA 1
ATOM 547 C C . GLY A 1 71 ? 25.497 35.396 48.546 1.00 59.84 71 GLY A C 1
ATOM 548 O O . GLY A 1 71 ? 26.106 36.210 49.242 1.00 62.87 71 GLY A O 1
ATOM 549 N N . ASN A 1 72 ? 24.943 35.715 47.390 1.00 58.01 72 ASN A N 1
ATOM 550 C CA . ASN A 1 72 ? 24.935 37.074 46.890 1.00 59.34 72 ASN A CA 1
ATOM 551 C C . ASN A 1 72 ? 23.534 37.116 46.348 1.00 60.13 72 ASN A C 1
ATOM 552 O O . ASN A 1 72 ? 23.335 37.130 45.140 1.00 63.86 72 ASN A O 1
ATOM 557 N N . GLU A 1 73 ? 22.559 37.101 47.250 1.00 59.96 73 GLU A N 1
ATOM 558 C CA . GLU A 1 73 ? 21.163 37.079 46.846 1.00 59.16 73 GLU A CA 1
ATOM 559 C C . GLU A 1 73 ? 20.802 38.172 45.869 1.00 59.81 73 GLU A C 1
ATOM 560 O O . GLU A 1 73 ? 20.137 37.922 44.864 1.00 62.25 73 GLU A O 1
ATOM 566 N N . ASP A 1 74 ? 21.239 39.388 46.136 1.00 58.10 74 ASP A N 1
ATOM 567 C CA . ASP A 1 74 ? 20.880 40.435 45.213 1.00 59.26 74 ASP A CA 1
ATOM 568 C C . ASP A 1 74 ? 21.523 40.181 43.850 1.00 59.58 74 ASP A C 1
ATOM 569 O O . ASP A 1 74 ? 20.818 40.035 42.856 1.00 61.49 74 ASP A O 1
ATOM 574 N N . GLU A 1 75 ? 22.846 40.085 43.802 1.00 62.12 75 GLU A N 1
ATOM 575 C CA . GLU A 1 75 ? 23.538 39.831 42.543 1.00 62.80 75 GLU A CA 1
ATOM 576 C C . GLU A 1 75 ? 22.780 38.713 41.821 1.00 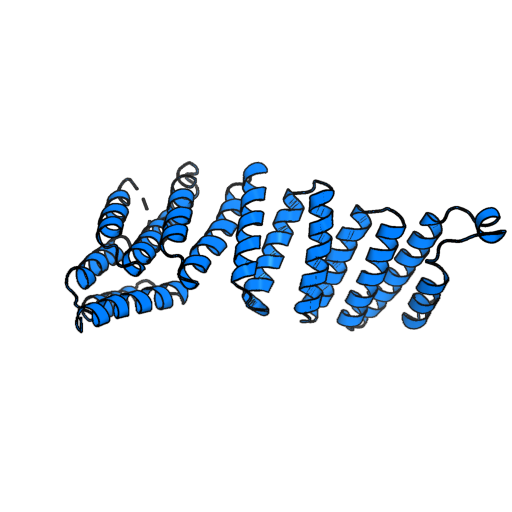62.35 75 GLU A C 1
ATOM 577 O O . GLU A 1 75 ? 22.674 38.706 40.602 1.00 65.33 75 GLU A O 1
ATOM 583 N N . ALA A 1 76 ? 22.227 37.773 42.578 1.00 59.82 76 ALA A N 1
ATOM 584 C CA . ALA A 1 76 ? 21.485 36.675 41.972 1.00 60.84 76 ALA A CA 1
ATOM 585 C C . ALA A 1 76 ? 20.256 37.190 41.229 1.00 61.25 76 ALA A C 1
ATOM 586 O O . ALA A 1 76 ? 20.304 37.362 40.020 1.00 64.87 76 ALA A O 1
ATOM 588 N N . GLY A 1 77 ? 19.158 37.424 41.947 1.00 57.97 77 GLY A N 1
ATOM 589 C CA . GLY A 1 77 ? 17.953 37.929 41.312 1.00 54.46 77 GLY A CA 1
ATOM 590 C C . GLY A 1 77 ? 18.243 38.901 40.175 1.00 52.93 77 GLY A C 1
ATOM 591 O O . GLY A 1 77 ? 17.595 38.856 39.127 1.00 53.17 77 GLY A O 1
ATOM 592 N N . ASN A 1 78 ? 19.203 39.796 40.373 1.00 49.96 78 ASN A N 1
ATOM 593 C CA . ASN A 1 78 ? 19.563 40.736 39.323 1.00 51.46 78 ASN A CA 1
ATOM 594 C C . ASN A 1 78 ? 19.875 39.947 38.064 1.00 50.03 78 ASN A C 1
ATOM 595 O O . ASN A 1 78 ? 19.495 40.322 36.954 1.00 46.04 78 ASN A O 1
ATOM 600 N N . THR A 1 79 ? 20.596 38.851 38.264 1.00 51.19 79 THR A N 1
ATOM 601 C CA . THR A 1 79 ? 20.974 37.948 37.189 1.00 50.96 79 THR A CA 1
ATOM 602 C C . THR A 1 79 ? 19.744 37.218 36.652 1.00 52.68 79 THR A C 1
ATOM 603 O O . THR A 1 79 ? 19.630 36.987 35.447 1.00 57.11 79 THR A O 1
ATOM 607 N N . TYR A 1 80 ? 18.826 36.847 37.536 1.00 50.50 80 TYR A N 1
ATOM 608 C CA . TYR A 1 80 ? 17.619 36.188 37.080 1.00 50.25 80 TYR A CA 1
ATOM 609 C C . TYR A 1 80 ? 16.895 37.100 36.114 1.00 49.06 80 TYR A C 1
ATOM 610 O O . TYR A 1 80 ? 16.336 36.639 35.130 1.00 50.94 80 TYR A O 1
ATOM 619 N N . VAL A 1 81 ? 16.894 38.398 36.392 1.00 49.71 81 VAL A N 1
ATOM 620 C CA . VAL A 1 81 ? 16.224 39.337 35.495 1.00 52.17 81 VAL A CA 1
ATOM 621 C C . VAL A 1 81 ? 16.902 39.281 34.125 1.00 55.57 81 VAL A C 1
ATOM 622 O O . VAL A 1 81 ? 16.248 39.350 33.084 1.00 56.61 81 VAL A O 1
ATOM 626 N N . GLU A 1 82 ? 18.224 39.154 34.138 1.00 58.25 82 GLU A N 1
ATOM 627 C CA . GLU A 1 82 ? 18.998 39.079 32.912 1.00 58.82 82 GLU A CA 1
ATOM 628 C C . GLU A 1 82 ? 18.647 37.831 32.134 1.00 59.29 82 GLU A C 1
ATOM 629 O O . GLU A 1 82 ? 18.607 37.840 30.905 1.00 59.94 82 GLU A O 1
ATOM 635 N N . ALA A 1 83 ? 18.406 36.747 32.857 1.00 58.46 83 ALA A N 1
ATOM 636 C CA . ALA A 1 83 ? 18.056 35.497 32.211 1.00 58.89 83 ALA A CA 1
ATOM 637 C C . ALA A 1 83 ? 16.659 35.660 31.664 1.00 58.76 83 ALA A C 1
ATOM 638 O O . ALA A 1 83 ? 16.365 35.196 30.573 1.00 64.76 83 ALA A O 1
ATOM 640 N N . TYR A 1 84 ? 15.795 36.322 32.424 1.00 56.82 84 TYR A N 1
ATOM 641 C CA . TYR A 1 84 ? 14.425 36.537 31.989 1.00 57.09 84 TYR A CA 1
ATOM 642 C C . TYR A 1 84 ? 14.419 37.367 30.718 1.00 58.49 84 TYR A C 1
ATOM 643 O O . TYR A 1 84 ? 13.704 37.056 29.760 1.00 58.48 84 TYR A O 1
ATOM 652 N N . LYS A 1 85 ? 15.214 38.433 30.718 1.00 57.66 85 LYS A N 1
ATOM 653 C CA . LYS A 1 85 ? 15.286 39.300 29.557 1.00 57.30 85 LYS A CA 1
ATOM 654 C C . LYS A 1 85 ? 15.590 38.484 28.303 1.00 57.35 85 LYS A C 1
ATOM 655 O O . LYS A 1 85 ? 15.009 38.720 27.248 1.00 58.89 85 LYS A O 1
ATOM 661 N N . CYS A 1 86 ? 16.504 37.528 28.421 1.00 58.35 86 CYS A N 1
ATOM 662 C CA . CYS A 1 86 ? 16.880 36.697 27.286 1.00 58.21 86 CYS A CA 1
ATOM 663 C C . CYS A 1 86 ? 15.757 35.783 26.902 1.00 59.07 86 CYS A C 1
ATOM 664 O O . CYS A 1 86 ? 15.273 35.844 25.784 1.00 60.52 86 CYS A O 1
ATOM 667 N N . PHE A 1 87 ? 15.355 34.928 27.832 1.00 60.62 87 PHE A N 1
ATOM 668 C CA . PHE A 1 87 ? 14.283 33.990 27.575 1.00 64.53 87 PHE A CA 1
ATOM 669 C C . PHE A 1 87 ? 13.076 34.723 27.013 1.00 66.45 87 PHE A C 1
ATOM 670 O O . PHE A 1 87 ? 12.333 34.170 26.203 1.00 70.60 87 PHE A O 1
ATOM 678 N N . LYS A 1 88 ? 12.877 35.970 27.425 1.00 64.72 88 LYS A N 1
ATOM 679 C CA . LYS A 1 88 ? 11.749 36.720 26.898 1.00 64.37 88 LYS A CA 1
ATOM 680 C C . LYS A 1 88 ? 12.074 37.052 25.451 1.00 60.17 88 LYS A C 1
ATOM 681 O O . LYS A 1 88 ? 11.453 36.539 24.538 1.00 61.51 88 LYS A O 1
ATOM 687 N N . SER A 1 89 ? 13.068 37.902 25.254 1.00 60.00 89 SER A N 1
ATOM 688 C CA . SER A 1 89 ? 13.523 38.302 23.927 1.00 60.00 89 SER A CA 1
ATOM 689 C C . SER A 1 89 ? 13.678 37.102 22.980 1.00 58.79 89 SER A C 1
ATOM 690 O O . SER A 1 89 ? 13.726 37.253 21.762 1.00 56.07 89 SER A O 1
ATOM 693 N N . GLY A 1 90 ? 13.747 35.909 23.551 1.00 62.03 90 GLY A N 1
ATOM 694 C CA . GLY A 1 90 ? 13.903 34.707 22.752 1.00 64.71 90 GLY A CA 1
ATOM 695 C C . GLY A 1 90 ? 12.600 33.957 22.590 1.00 64.89 90 GLY A C 1
ATOM 696 O O . GLY A 1 90 ? 12.575 32.834 22.087 1.00 66.99 90 GLY A O 1
ATOM 697 N N . GLY A 1 91 ? 11.519 34.579 23.043 1.00 65.00 91 GLY A N 1
ATOM 698 C CA . GLY A 1 91 ? 10.201 33.987 22.921 1.00 67.37 91 GLY A CA 1
ATOM 699 C C . GLY A 1 91 ? 9.947 32.715 23.699 1.00 67.75 91 GLY A C 1
ATOM 700 O O . GLY A 1 91 ? 8.950 32.024 23.464 1.00 70.50 91 GLY A O 1
ATOM 701 N N . ASN A 1 92 ? 10.844 32.385 24.617 1.00 66.14 92 ASN A N 1
ATOM 702 C CA . ASN A 1 92 ? 10.660 31.187 25.420 1.00 63.71 92 ASN A CA 1
ATOM 703 C C . ASN A 1 92 ? 9.871 31.638 26.632 1.00 61.65 92 ASN A C 1
ATOM 704 O O . ASN A 1 92 ? 10.424 31.779 27.720 1.00 65.09 92 ASN A O 1
ATOM 709 N N . SER A 1 93 ? 8.579 31.877 26.443 1.00 57.01 93 SER A N 1
ATOM 710 C CA . SER A 1 93 ? 7.752 32.344 27.533 1.00 53.08 93 SER A CA 1
ATOM 711 C C . SER A 1 93 ? 7.780 31.473 28.767 1.00 52.87 93 SER A C 1
ATOM 712 O O . SER A 1 93 ? 7.824 31.994 29.872 1.00 55.15 93 SER A O 1
ATOM 715 N N . VAL A 1 94 ? 7.775 30.159 28.604 1.00 53.20 94 VAL A N 1
ATOM 716 C CA . VAL A 1 94 ? 7.794 29.303 29.779 1.00 54.56 94 VAL A CA 1
ATOM 717 C C . VAL A 1 94 ? 9.005 29.568 30.655 1.00 54.04 94 VAL A C 1
ATOM 718 O O . VAL A 1 94 ? 8.871 29.773 31.860 1.00 55.02 94 VAL A O 1
ATOM 722 N N . ASN A 1 95 ? 10.192 29.561 30.068 1.00 56.47 95 ASN A N 1
ATOM 723 C CA . ASN A 1 95 ? 11.392 29.800 30.865 1.00 58.55 95 ASN A CA 1
ATOM 724 C C . ASN A 1 95 ? 11.493 31.244 31.328 1.00 57.34 95 ASN A C 1
ATOM 725 O O . ASN A 1 95 ? 12.037 31.519 32.394 1.00 58.93 95 ASN A O 1
ATOM 730 N N . ALA A 1 96 ? 10.977 32.167 30.528 1.00 54.16 96 ALA A N 1
ATOM 731 C CA . ALA A 1 96 ? 11.021 33.563 30.905 1.00 54.83 96 ALA A CA 1
ATOM 732 C C . ALA A 1 96 ? 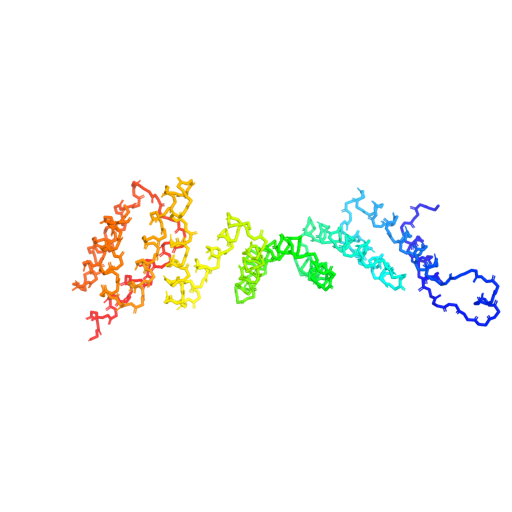10.144 33.733 32.140 1.00 55.40 96 ALA A C 1
ATOM 733 O O . ALA A 1 96 ? 10.391 34.608 32.977 1.00 56.43 96 ALA A O 1
ATOM 735 N N . VAL A 1 97 ? 9.114 32.895 32.246 1.00 53.47 97 VAL A N 1
ATOM 736 C CA . VAL A 1 97 ? 8.207 32.947 33.387 1.00 49.03 97 VAL A CA 1
ATOM 737 C C . VAL A 1 97 ? 8.932 32.464 34.612 1.00 50.51 97 VAL A C 1
ATOM 738 O O . VAL A 1 97 ? 8.819 33.058 35.676 1.00 50.76 97 VAL A O 1
ATOM 742 N N . ASP A 1 98 ? 9.673 31.373 34.463 1.00 54.27 98 ASP A N 1
ATOM 743 C CA . ASP A 1 98 ? 10.428 30.831 35.585 1.00 55.46 98 ASP A CA 1
ATOM 744 C C . ASP A 1 98 ? 11.372 31.911 36.058 1.00 54.59 98 ASP A C 1
ATOM 745 O O . ASP A 1 98 ? 11.250 32.419 37.163 1.00 58.06 98 ASP A O 1
ATOM 750 N N . SER A 1 99 ? 12.309 32.266 35.198 1.00 52.75 99 SER A N 1
ATOM 751 C CA . SER A 1 99 ? 13.276 33.282 35.530 1.00 54.96 99 SER A CA 1
ATOM 752 C C . SER A 1 99 ? 12.693 34.392 36.401 1.00 56.76 99 SER A C 1
ATOM 753 O O . SER A 1 99 ? 13.203 34.647 37.494 1.00 62.37 99 SER A O 1
ATOM 756 N N . LEU A 1 100 ? 11.632 35.052 35.948 1.00 53.22 100 LEU A N 1
ATOM 757 C CA . LEU A 1 100 ? 11.067 36.129 36.752 1.00 49.71 100 LEU A CA 1
ATOM 758 C C . LEU A 1 100 ? 10.647 35.622 38.105 1.00 49.62 100 LEU A C 1
ATOM 759 O O . LEU A 1 100 ? 10.983 36.217 39.127 1.00 55.09 100 LEU A O 1
ATOM 764 N N . GLU A 1 101 ? 9.914 34.518 38.115 1.00 46.51 101 GLU A N 1
ATOM 765 C CA . GLU A 1 101 ? 9.420 33.956 39.358 1.00 46.15 101 GLU A CA 1
ATOM 766 C C . GLU A 1 101 ? 10.482 33.847 40.435 1.00 45.28 101 GLU A C 1
ATOM 767 O O . GLU A 1 101 ? 10.163 33.916 41.609 1.00 48.28 101 GLU A O 1
ATOM 773 N N . ASN A 1 102 ? 11.740 33.682 40.047 1.00 46.37 102 ASN A N 1
ATOM 774 C CA . ASN A 1 102 ? 12.827 33.595 41.021 1.00 46.15 102 ASN A CA 1
ATOM 775 C C . ASN A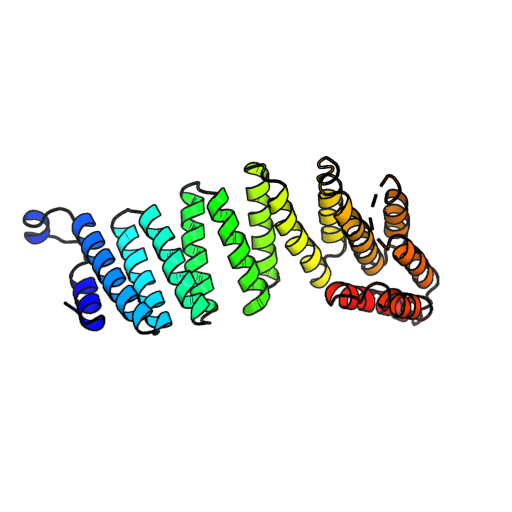 1 102 ? 13.212 34.982 41.464 1.00 47.06 102 ASN A C 1
ATOM 776 O O . ASN A 1 102 ? 13.324 35.255 42.658 1.00 50.46 102 ASN A O 1
ATOM 781 N N . ALA A 1 103 ? 13.465 35.847 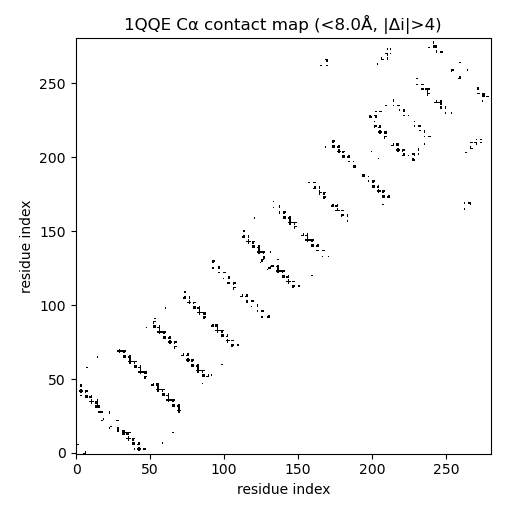40.487 1.00 47.63 103 ALA A N 1
ATOM 782 C CA . ALA A 1 103 ? 13.834 37.215 40.784 1.00 49.81 103 ALA A CA 1
ATOM 783 C C . ALA A 1 103 ? 12.853 37.700 41.850 1.00 51.09 103 ALA A C 1
ATOM 784 O O . ALA A 1 103 ? 13.254 38.218 42.901 1.00 50.56 103 ALA A O 1
ATOM 786 N N . ILE A 1 104 ? 11.566 37.496 41.586 1.00 48.96 104 ILE A N 1
ATOM 787 C CA . ILE A 1 104 ? 10.537 37.893 42.523 1.00 50.58 104 ILE A CA 1
ATOM 788 C C . ILE A 1 104 ? 10.689 37.186 43.872 1.00 52.78 104 ILE A C 1
ATOM 789 O O . ILE A 1 104 ? 10.718 37.834 44.922 1.00 55.26 104 ILE A O 1
ATOM 794 N N . GLN A 1 105 ? 10.779 35.863 43.855 1.00 53.99 105 GLN A N 1
ATOM 795 C CA . GLN A 1 105 ? 10.961 35.123 45.096 1.00 57.62 105 GLN A CA 1
ATOM 796 C C . GLN A 1 105 ? 12.020 35.838 45.922 1.00 56.38 105 GLN A C 1
ATOM 797 O O . GLN A 1 105 ? 11.859 36.032 47.123 1.00 59.38 105 GLN A O 1
ATOM 803 N N . ILE A 1 106 ? 13.103 36.230 45.262 1.00 52.15 106 ILE A N 1
ATOM 804 C CA . ILE A 1 106 ? 14.190 36.922 45.925 1.00 49.62 106 ILE A CA 1
ATOM 805 C C . ILE A 1 106 ? 13.819 38.345 46.335 1.00 48.58 106 ILE A C 1
ATOM 806 O O . ILE A 1 106 ? 13.783 38.658 47.524 1.00 44.86 106 ILE A O 1
ATOM 811 N N . PHE A 1 107 ? 13.553 39.202 45.347 1.00 50.60 107 PHE A N 1
ATOM 812 C CA . PHE A 1 107 ? 13.179 40.600 45.594 1.00 50.55 107 PHE A CA 1
ATOM 813 C C . PHE A 1 107 ? 12.193 40.697 46.743 1.00 51.91 107 PHE A C 1
ATOM 814 O O . PHE A 1 107 ? 12.211 41.660 47.501 1.00 54.60 107 PHE A O 1
ATOM 822 N N . THR A 1 108 ? 11.321 39.701 46.850 1.00 52.76 108 THR A N 1
ATOM 823 C CA . THR A 1 108 ? 10.312 39.666 47.889 1.00 53.65 108 THR A CA 1
ATOM 824 C C . THR A 1 108 ? 10.903 39.318 49.257 1.00 58.76 108 THR A C 1
ATOM 825 O O . THR A 1 108 ? 10.747 40.076 50.226 1.00 59.22 108 THR A O 1
ATOM 829 N N . HIS A 1 109 ? 11.580 38.175 49.336 1.00 62.39 109 HIS A N 1
ATOM 830 C CA . HIS A 1 109 ? 12.170 37.730 50.589 1.00 66.91 109 HIS A CA 1
ATOM 831 C C . HIS A 1 109 ? 13.249 38.691 51.071 1.00 65.12 109 HIS A C 1
ATOM 832 O O . HIS A 1 109 ? 13.576 38.759 52.259 1.00 68.62 109 HIS A O 1
ATOM 839 N N . ARG A 1 110 ? 13.784 39.450 50.137 1.00 60.75 110 ARG A N 1
ATOM 840 C CA . ARG A 1 110 ? 14.832 40.405 50.436 1.00 57.20 110 ARG A CA 1
ATOM 841 C C . ARG A 1 110 ? 14.199 41.754 50.804 1.00 56.63 110 ARG A C 1
ATOM 842 O O . ARG A 1 110 ? 14.887 42.756 51.005 1.00 59.83 110 ARG A O 1
ATOM 850 N N . GLY A 1 111 ? 12.877 41.785 50.868 1.00 53.74 111 GLY A N 1
ATOM 851 C CA . GLY A 1 111 ? 12.205 43.018 51.217 1.00 52.20 111 GLY A CA 1
ATOM 852 C C . GLY A 1 111 ? 12.093 44.093 50.155 1.00 50.44 111 GLY A C 1
ATOM 853 O O . GLY A 1 111 ? 11.509 45.143 50.422 1.00 54.01 111 GLY A O 1
ATOM 854 N N . GLN A 1 112 ? 12.635 43.867 48.966 1.00 48.50 112 GLN A N 1
ATOM 855 C CA . GLN A 1 112 ? 12.535 44.869 47.909 1.00 51.68 112 GLN A CA 1
ATOM 856 C C . GLN A 1 112 ? 11.174 44.820 47.200 1.00 52.94 112 GLN A C 1
ATOM 857 O O . GLN A 1 112 ? 11.094 44.470 46.017 1.00 53.48 112 GLN A O 1
ATOM 863 N N . PHE A 1 113 ? 10.109 45.193 47.899 1.00 50.21 113 PHE A N 1
ATOM 864 C CA . PHE A 1 113 ? 8.793 45.135 47.306 1.00 49.00 113 PHE A CA 1
ATOM 865 C C . PHE A 1 113 ? 8.510 46.038 46.128 1.00 50.71 113 PHE A C 1
ATOM 866 O O . PHE A 1 113 ? 7.838 45.631 45.188 1.00 55.51 113 PHE A O 1
ATOM 874 N N . ARG A 1 114 ? 9.000 47.262 46.147 1.00 54.47 114 ARG A N 1
ATOM 875 C CA . ARG A 1 114 ? 8.725 48.141 45.016 1.00 58.86 114 ARG A CA 1
ATOM 876 C C . ARG A 1 114 ? 9.214 47.500 43.714 1.00 56.59 114 ARG A C 1
ATOM 877 O O . ARG A 1 114 ? 8.487 47.483 42.731 1.00 55.62 114 ARG A O 1
ATOM 885 N N . ARG A 1 115 ? 10.435 46.964 43.724 1.00 55.67 115 ARG A N 1
ATOM 886 C CA . ARG A 1 115 ? 11.017 46.317 42.551 1.00 55.16 115 ARG A CA 1
ATOM 887 C C . ARG A 1 115 ? 10.335 44.986 42.308 1.00 57.29 115 ARG A C 1
ATOM 888 O O . ARG A 1 115 ? 10.245 44.509 41.179 1.00 56.08 115 ARG A O 1
ATOM 896 N N . GLY A 1 116 ? 9.879 44.365 43.384 1.00 59.41 116 GLY A N 1
ATOM 897 C CA . GLY A 1 116 ? 9.182 43.106 43.227 1.00 61.15 116 GLY A CA 1
ATOM 898 C C . GLY A 1 116 ? 8.000 43.453 42.355 1.00 60.24 116 GLY A C 1
ATOM 899 O O . GLY A 1 116 ? 7.941 43.078 41.190 1.00 63.70 116 GLY A O 1
ATOM 900 N N . ALA A 1 117 ? 7.069 44.206 42.918 1.00 58.32 117 ALA A N 1
ATOM 901 C CA . ALA A 1 117 ? 5.898 44.624 42.177 1.00 60.97 117 ALA A CA 1
ATOM 902 C C . ALA A 1 117 ? 6.203 44.883 40.698 1.00 60.52 117 ALA A C 1
ATOM 903 O O . ALA A 1 117 ? 5.554 44.298 39.838 1.00 63.86 117 ALA A O 1
ATOM 905 N N . ASN A 1 118 ? 7.187 45.736 40.404 1.00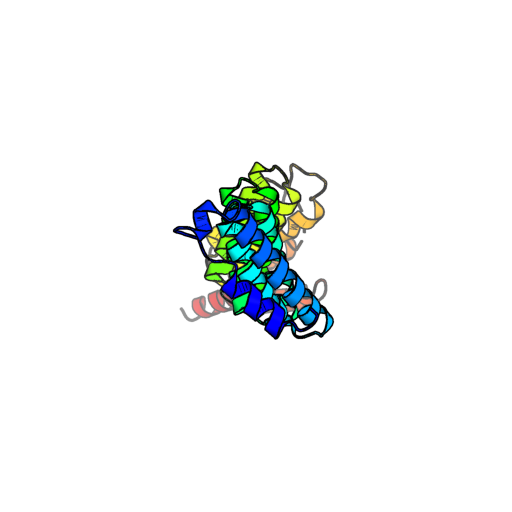 58.42 118 ASN A N 1
ATOM 906 C CA . ASN A 1 118 ? 7.534 46.060 39.017 1.00 57.81 118 ASN A CA 1
ATOM 907 C C . ASN A 1 118 ? 7.565 44.842 38.131 1.00 56.37 118 ASN A C 1
ATOM 908 O O . ASN A 1 118 ? 7.036 44.861 37.027 1.00 56.67 118 ASN A O 1
ATOM 913 N N . PHE A 1 119 ? 8.200 43.780 38.610 1.00 54.69 119 PHE A N 1
ATOM 914 C CA . PHE A 1 119 ? 8.283 42.558 37.836 1.00 53.32 119 PHE A CA 1
ATOM 915 C C . PHE A 1 119 ? 7.072 41.679 38.037 1.00 57.51 119 PHE A C 1
ATOM 916 O O . PHE A 1 119 ? 6.711 40.896 37.157 1.00 62.03 119 PHE A O 1
ATOM 924 N N . LYS A 1 120 ? 6.430 41.802 39.193 1.00 58.23 120 LYS A N 1
ATOM 925 C CA . LYS A 1 120 ? 5.235 41.019 39.433 1.00 57.01 120 LYS A CA 1
ATOM 926 C C . LYS A 1 120 ? 4.313 41.386 38.276 1.00 56.09 120 LYS A C 1
ATOM 927 O O . LYS A 1 120 ? 3.682 40.527 37.678 1.00 54.99 120 LYS A O 1
ATOM 933 N N . PHE A 1 121 ? 4.274 42.674 37.947 1.00 56.84 121 PHE A N 1
ATOM 934 C CA . PHE A 1 121 ? 3.438 43.158 36.863 1.00 59.17 121 PHE A CA 1
ATOM 935 C C . PHE A 1 121 ? 3.821 42.533 35.544 1.00 60.59 121 PHE A C 1
ATOM 936 O O . PHE A 1 121 ? 2.980 41.915 34.900 1.00 63.06 121 PHE A O 1
ATOM 944 N N . GLU A 1 122 ? 5.080 42.691 35.133 1.00 61.36 122 GLU A N 1
ATOM 945 C CA . GLU A 1 122 ? 5.521 42.103 33.870 1.00 59.86 122 GLU A CA 1
ATOM 946 C C . GLU A 1 122 ? 5.117 40.632 33.845 1.00 58.76 122 GLU A C 1
ATOM 947 O O . GLU A 1 122 ? 4.534 40.150 32.872 1.00 57.04 122 GLU A O 1
ATOM 953 N N . LEU A 1 123 ? 5.400 39.922 34.931 1.00 56.90 123 LEU A N 1
ATOM 954 C CA . LEU A 1 123 ? 5.038 38.516 34.999 1.00 54.33 123 LEU A CA 1
ATOM 955 C C . LEU A 1 123 ? 3.572 38.369 34.654 1.00 51.70 123 LEU A C 1
ATOM 956 O O . LEU A 1 123 ? 3.215 37.599 33.780 1.00 52.55 123 LEU A O 1
ATOM 961 N N . GLY A 1 124 ? 2.721 39.112 35.345 1.00 51.01 124 GLY A N 1
ATOM 962 C CA . GLY A 1 124 ? 1.306 39.009 35.066 1.00 50.95 124 GLY A CA 1
ATOM 963 C C . GLY A 1 124 ? 1.050 39.249 33.591 1.00 52.20 124 GLY A C 1
ATOM 964 O O . GLY A 1 124 ? 0.311 38.513 32.932 1.00 50.52 124 GLY A O 1
ATOM 965 N N . GLU A 1 125 ? 1.691 40.284 33.067 1.00 52.05 125 GLU A N 1
ATOM 966 C CA . GLU A 1 125 ? 1.529 40.663 31.675 1.00 52.77 125 GLU A CA 1
ATOM 967 C C . GLU A 1 125 ? 1.819 39.516 30.715 1.00 53.45 125 GLU A C 1
ATOM 968 O O . GLU A 1 125 ? 1.031 39.261 29.807 1.00 55.06 125 GLU A O 1
ATOM 974 N N . ILE A 1 126 ? 2.946 38.834 30.904 1.00 52.85 126 ILE A N 1
ATOM 975 C CA . ILE A 1 126 ? 3.307 37.706 30.048 1.00 51.51 126 ILE A CA 1
ATOM 976 C C . ILE A 1 126 ? 2.303 36.598 30.317 1.00 51.99 126 ILE A C 1
ATOM 977 O O . ILE A 1 126 ? 1.743 36.000 29.404 1.00 53.02 126 ILE A O 1
ATOM 982 N N . LEU A 1 127 ? 2.071 36.328 31.587 1.00 53.46 127 LEU A N 1
ATOM 983 C CA . LEU A 1 127 ? 1.115 35.310 31.956 1.00 56.18 127 LEU A CA 1
ATOM 984 C C . LEU A 1 127 ? -0.183 35.567 31.198 1.00 61.25 127 LEU A C 1
ATOM 985 O O . LEU A 1 127 ? -0.808 34.643 30.691 1.00 66.78 127 LEU A O 1
ATOM 990 N N . GLU A 1 128 ? -0.575 36.834 31.109 1.00 64.17 128 GLU A N 1
ATOM 991 C CA . GLU A 1 128 ? -1.824 37.196 30.452 1.00 64.40 128 GLU A CA 1
ATOM 992 C C . GLU A 1 128 ? -1.807 37.190 28.938 1.00 63.00 128 GLU A C 1
ATOM 993 O O . GLU A 1 128 ? -2.662 36.576 28.310 1.00 61.49 128 GLU A O 1
ATOM 999 N N . ASN A 1 129 ? -0.841 37.904 28.368 1.00 65.23 129 ASN A N 1
ATOM 1000 C CA . ASN A 1 129 ? -0.689 38.064 26.919 1.00 65.34 129 ASN A CA 1
ATOM 1001 C C . ASN A 1 129 ? -0.115 36.883 26.139 1.00 65.55 129 ASN A C 1
ATOM 1002 O O . ASN A 1 129 ? -0.414 36.721 24.956 1.00 67.38 129 ASN A O 1
ATOM 1007 N N . ASP A 1 130 ? 0.702 36.062 26.788 1.00 63.20 130 ASP A N 1
ATOM 1008 C CA . ASP A 1 130 ? 1.303 34.938 26.104 1.00 61.28 130 ASP A CA 1
ATOM 1009 C C . ASP A 1 130 ? 0.726 33.606 26.550 1.00 63.82 130 ASP A C 1
ATOM 1010 O O . ASP A 1 130 ? -0.206 33.105 25.945 1.00 68.87 130 ASP A O 1
ATOM 1015 N N . LEU A 1 131 ? 1.266 33.030 27.612 1.00 64.34 131 LEU A N 1
ATOM 1016 C CA . LEU A 1 131 ? 0.790 31.735 28.092 1.00 62.51 131 LEU A CA 1
ATOM 1017 C C . LEU A 1 131 ? -0.729 31.650 28.204 1.00 63.03 131 LEU A C 1
ATOM 1018 O O . LEU A 1 131 ? -1.302 30.570 28.068 1.00 64.02 131 LEU A O 1
ATOM 1023 N N . HIS A 1 132 ? -1.372 32.788 28.454 1.00 63.13 132 HIS A N 1
ATOM 1024 C CA . HIS A 1 132 ? -2.824 32.858 28.609 1.00 63.34 132 HIS A CA 1
ATOM 1025 C C . HIS A 1 132 ? -3.374 32.148 29.849 1.00 60.31 132 HIS A C 1
ATOM 1026 O O . HIS A 1 132 ? -4.371 31.439 29.766 1.00 61.95 132 HIS A O 1
ATOM 1033 N N . ASP A 1 133 ? -2.729 32.329 30.996 1.00 58.12 133 ASP A N 1
ATOM 1034 C CA . ASP A 1 133 ? -3.198 31.723 32.247 1.00 59.87 133 ASP A CA 1
ATOM 1035 C C . ASP A 1 133 ? -3.831 32.865 33.052 1.00 63.26 133 ASP A C 1
ATOM 1036 O O . ASP A 1 133 ? -3.287 33.319 34.061 1.00 65.11 133 ASP A O 1
ATOM 1041 N N . TYR A 1 134 ? -4.984 33.331 32.586 1.00 64.39 134 TYR A N 1
ATOM 1042 C CA . TYR A 1 134 ? -5.682 34.437 33.222 1.00 65.31 134 TYR A CA 1
ATOM 1043 C C . TYR A 1 134 ? -5.915 34.244 34.705 1.00 63.04 134 TYR A C 1
ATOM 1044 O O . TYR A 1 134 ? -5.919 35.203 35.474 1.00 65.15 134 TYR A O 1
ATOM 1053 N N . ALA A 1 135 ? -6.107 33.007 35.119 1.00 57.92 135 ALA A N 1
ATOM 1054 C CA . ALA A 1 135 ? -6.341 32.757 36.526 1.00 58.38 135 ALA A CA 1
ATOM 1055 C C . ALA A 1 135 ? -5.114 33.107 37.380 1.00 58.09 135 ALA A C 1
ATOM 1056 O O . ALA A 1 135 ? -5.242 33.452 38.558 1.00 57.65 135 ALA A O 1
ATOM 1058 N N . LYS A 1 136 ? -3.932 33.018 36.778 1.00 58.22 136 LYS A N 1
ATOM 1059 C CA . LYS A 1 136 ? -2.685 33.291 37.479 1.00 57.17 136 LYS A CA 1
ATOM 1060 C C . LYS A 1 136 ? -2.216 34.690 37.178 1.00 57.46 136 LYS A C 1
ATOM 1061 O O . LYS A 1 136 ? -1.496 35.291 37.971 1.00 58.25 136 LYS A O 1
ATOM 1067 N N . ALA A 1 137 ? -2.618 35.211 36.025 1.00 58.99 137 ALA A N 1
ATOM 1068 C CA . ALA A 1 137 ? -2.249 36.575 35.659 1.00 60.04 137 ALA A CA 1
ATOM 1069 C C . ALA A 1 137 ? -2.959 37.485 36.651 1.00 60.50 137 ALA A C 1
ATOM 1070 O O . ALA A 1 137 ? -2.391 38.453 37.150 1.00 63.16 137 ALA A O 1
ATOM 1072 N N . ILE A 1 138 ? -4.210 37.156 36.945 1.00 59.26 138 ILE A N 1
ATOM 1073 C CA . ILE A 1 138 ? -4.978 37.943 37.888 1.00 56.51 138 ILE A CA 1
ATOM 1074 C C . ILE A 1 138 ? -4.297 37.950 39.243 1.00 55.37 138 ILE A C 1
ATOM 1075 O O . ILE A 1 138 ? -4.212 38.988 39.884 1.00 57.24 138 ILE A O 1
ATOM 1080 N N . ASP A 1 139 ? -3.797 36.802 39.676 1.00 55.73 139 ASP A N 1
ATOM 1081 C CA . ASP A 1 139 ? -3.137 36.735 40.969 1.00 56.82 139 ASP A CA 1
ATOM 1082 C C . ASP A 1 139 ? -1.981 37.701 41.094 1.00 55.18 139 ASP A C 1
ATOM 1083 O O . ASP A 1 139 ? -1.798 38.296 42.149 1.00 52.35 139 ASP A O 1
ATOM 1088 N N . CYS A 1 140 ? -1.196 37.847 40.031 1.00 52.87 140 CYS A N 1
ATOM 1089 C CA . CYS A 1 140 ? -0.071 38.764 40.061 1.00 53.86 140 CYS A CA 1
ATOM 1090 C C . CYS A 1 140 ? -0.590 40.194 40.018 1.00 56.07 140 CYS A C 1
ATOM 1091 O O . CYS A 1 140 ? -0.284 41.011 40.889 1.00 57.81 140 CYS A O 1
ATOM 1094 N N . TYR A 1 141 ? -1.379 40.498 38.995 1.00 55.79 141 TYR A N 1
ATOM 1095 C CA . TYR A 1 141 ? -1.926 41.836 38.852 1.00 57.22 141 TYR A CA 1
ATOM 1096 C C . TYR A 1 141 ? -2.536 42.330 40.159 1.00 59.40 141 TYR A C 1
ATOM 1097 O O . TYR A 1 141 ? -2.751 43.520 40.328 1.00 62.99 141 TYR A O 1
ATOM 1106 N N . GLU A 1 142 ? -2.820 41.420 41.082 1.00 60.06 142 GLU A N 1
ATOM 1107 C CA . GLU A 1 142 ? -3.418 41.801 42.349 1.00 61.35 142 GLU A CA 1
ATOM 1108 C C . GLU A 1 142 ? -2.338 42.031 43.385 1.00 59.57 142 GLU A C 1
ATOM 1109 O O . GLU A 1 142 ? -2.203 43.111 43.944 1.00 62.89 142 GLU A O 1
ATOM 1115 N N . LEU A 1 143 ? -1.560 40.997 43.632 1.00 60.26 143 LEU A N 1
ATOM 1116 C CA . LEU A 1 143 ? -0.474 41.055 44.588 1.00 58.63 143 LEU A CA 1
ATOM 1117 C C . LEU A 1 143 ? 0.508 42.153 44.208 1.00 59.01 143 LEU A C 1
ATOM 1118 O O . LEU A 1 143 ? 1.220 42.676 45.053 1.00 60.26 143 LEU A O 1
ATOM 1123 N N . ALA A 1 144 ? 0.546 42.508 42.932 1.00 60.26 144 ALA A N 1
ATOM 1124 C CA . ALA A 1 144 ? 1.460 43.548 42.489 1.00 62.79 144 ALA A CA 1
ATOM 1125 C C . ALA A 1 144 ? 0.874 44.900 42.811 1.00 63.71 144 ALA A C 1
ATOM 1126 O O . ALA A 1 144 ? 1.572 45.763 43.325 1.00 67.87 144 ALA A O 1
ATOM 1128 N N . GLY A 1 145 ? -0.405 45.086 42.494 1.00 62.39 145 GLY A N 1
ATOM 1129 C CA . GLY A 1 145 ? -1.059 46.347 42.783 1.00 61.75 145 GLY A CA 1
ATOM 1130 C C . GLY A 1 145 ? -1.116 46.548 44.288 1.00 64.38 145 GLY A C 1
ATOM 1131 O O . GLY A 1 145 ? -1.106 47.677 44.789 1.00 61.76 145 GLY A O 1
ATOM 1132 N N . GLU A 1 146 ? -1.176 45.442 45.020 1.00 66.88 146 GLU A N 1
ATOM 1133 C CA . GLU A 1 146 ? -1.226 45.513 46.471 1.00 71.04 146 GLU A CA 1
ATOM 1134 C C . GLU A 1 146 ? 0.059 46.111 47.030 1.00 69.60 146 GLU A C 1
ATOM 1135 O O . GLU A 1 146 ? 0.006 46.986 47.887 1.00 73.38 146 GLU A O 1
ATOM 1141 N N . TRP A 1 147 ? 1.213 45.648 46.559 1.00 65.01 147 TRP A N 1
ATOM 1142 C CA . TRP A 1 147 ? 2.460 46.201 47.053 1.00 63.03 147 TRP A CA 1
ATOM 1143 C C . TRP A 1 147 ? 2.510 47.707 46.734 1.00 62.72 147 TRP A C 1
ATOM 1144 O O . TRP A 1 147 ? 2.755 48.528 47.616 1.00 62.90 147 TRP A O 1
ATOM 1155 N N . TYR A 1 148 ? 2.259 48.084 45.487 1.00 61.74 148 TYR A N 1
ATOM 1156 C CA . TYR A 1 148 ? 2.273 49.500 45.135 1.00 63.40 148 TYR A CA 1
ATOM 1157 C C . TYR A 1 148 ? 1.486 50.357 46.125 1.00 66.89 148 TYR A C 1
ATOM 1158 O O . TYR A 1 148 ? 1.796 51.527 46.320 1.00 70.69 148 TYR A O 1
ATOM 1167 N N . ALA A 1 149 ? 0.456 49.787 46.737 1.00 68.10 149 ALA A N 1
ATOM 1168 C CA . ALA A 1 149 ? -0.337 50.535 47.701 1.00 69.40 149 ALA A CA 1
ATOM 1169 C C . ALA A 1 149 ? 0.516 50.917 48.902 1.00 71.24 149 ALA A C 1
ATOM 1170 O O . ALA A 1 149 ? 0.639 52.094 49.225 1.00 69.85 149 ALA A O 1
ATOM 1172 N N . GLN A 1 150 ? 1.102 49.923 49.568 1.00 75.30 150 GLN A N 1
ATOM 1173 C CA . GLN A 1 150 ? 1.948 50.196 50.726 1.00 79.30 150 GLN A CA 1
ATOM 1174 C C . GLN A 1 150 ? 3.005 51.231 50.351 1.00 81.07 150 GLN A C 1
ATOM 1175 O O . GLN A 1 150 ? 3.191 52.227 51.055 1.00 82.37 150 GLN A O 1
ATOM 1181 N N . ASP A 1 151 ? 3.682 50.996 49.230 1.00 81.81 151 ASP A N 1
ATOM 1182 C CA . ASP A 1 151 ? 4.711 51.906 48.735 1.00 82.71 151 ASP A CA 1
ATOM 1183 C C . ASP A 1 151 ? 4.063 53.266 48.490 1.00 80.98 151 ASP A C 1
ATOM 1184 O O . ASP A 1 151 ? 4.721 54.216 48.083 1.00 82.19 151 ASP A O 1
ATOM 1189 N N . GLN A 1 152 ? 2.758 53.334 48.729 1.00 79.37 152 GLN A N 1
ATOM 1190 C CA . GLN A 1 152 ? 1.985 54.552 48.567 1.00 77.98 152 GLN A CA 1
ATOM 1191 C C . GLN A 1 152 ? 2.049 55.174 47.178 1.00 75.75 152 GLN A C 1
ATOM 1192 O O . GLN A 1 152 ? 1.689 56.335 46.997 1.00 77.92 152 GLN A O 1
ATOM 1198 N N . SER A 1 153 ? 2.493 54.403 46.192 1.00 72.35 153 SER A N 1
ATOM 1199 C CA . SER A 1 153 ? 2.565 54.899 44.819 1.00 70.40 153 SER A CA 1
ATOM 1200 C C . SER A 1 153 ? 1.245 54.610 44.094 1.00 67.66 153 SER A C 1
ATOM 1201 O O . SER A 1 153 ? 1.201 53.792 43.171 1.00 65.00 153 SER A O 1
ATOM 1204 N N . VAL A 1 154 ? 0.180 55.291 44.518 1.00 65.50 154 VAL A N 1
ATOM 1205 C CA . VAL A 1 154 ? -1.155 55.101 43.952 1.00 61.77 154 VAL A CA 1
ATOM 1206 C C . VAL A 1 154 ? -1.164 54.851 42.458 1.00 60.03 154 VAL A C 1
ATOM 1207 O O . VAL A 1 154 ? -1.524 53.770 42.004 1.00 60.50 154 VAL A O 1
ATOM 1211 N N . ALA A 1 155 ? -0.778 55.868 41.701 1.00 59.49 155 ALA A N 1
ATOM 1212 C CA . ALA A 1 155 ? -0.717 55.794 40.246 1.00 57.39 155 ALA A CA 1
ATOM 1213 C C . ALA A 1 155 ? -0.597 54.356 39.695 1.00 55.39 155 ALA A C 1
ATOM 1214 O O . ALA A 1 155 ? -1.490 53.861 38.988 1.00 48.28 155 ALA A O 1
ATOM 1216 N N . LEU A 1 156 ? 0.517 53.703 40.030 1.00 53.02 156 LEU A N 1
ATOM 1217 C CA . LEU A 1 156 ? 0.803 52.349 39.580 1.00 51.07 156 LEU A CA 1
ATOM 1218 C C . LEU A 1 156 ? -0.158 51.304 40.118 1.00 54.25 156 LEU A C 1
ATOM 1219 O O . LEU A 1 156 ? -0.622 50.432 39.375 1.00 54.22 156 LEU A O 1
ATOM 1224 N N . SER A 1 157 ? -0.421 51.378 41.420 1.00 55.27 157 SER A N 1
ATOM 1225 C CA . SER A 1 157 ? -1.318 50.449 42.083 1.00 55.92 157 SER A CA 1
ATOM 1226 C C . SER A 1 157 ? -2.593 50.339 41.275 1.00 57.54 157 SER A C 1
ATOM 1227 O O . SER A 1 157 ? -3.153 49.259 41.125 1.00 60.98 157 SER A O 1
ATOM 1230 N N . ASN A 1 158 ? -3.052 51.460 40.742 1.00 57.24 158 ASN A N 1
ATOM 1231 C CA . ASN A 1 158 ? -4.264 51.442 39.950 1.00 58.26 158 ASN A CA 1
ATOM 1232 C C . ASN A 1 158 ? -4.043 50.697 38.647 1.00 56.98 158 ASN A C 1
ATOM 1233 O O . ASN A 1 158 ? -4.816 49.808 38.302 1.00 59.57 158 ASN A O 1
ATOM 1238 N N . LYS A 1 159 ? -2.981 51.041 37.932 1.00 57.34 159 LYS A N 1
ATOM 1239 C CA . LYS A 1 159 ? -2.676 50.359 36.675 1.00 55.61 159 LYS A CA 1
ATOM 1240 C C . LYS A 1 159 ? -2.829 48.858 36.830 1.00 53.45 159 LYS A C 1
ATOM 1241 O O . LYS A 1 159 ? -3.179 48.174 35.877 1.00 53.28 159 LYS A O 1
ATOM 1247 N N . CYS A 1 160 ? -2.550 48.352 38.029 1.00 50.16 160 CYS A N 1
ATOM 1248 C CA . CYS A 1 160 ? -2.659 46.931 38.293 1.00 47.03 160 CYS A CA 1
ATOM 1249 C C . CYS A 1 160 ? -4.100 46.529 38.459 1.00 47.42 160 CYS A C 1
ATOM 1250 O O . CYS A 1 160 ? -4.575 45.647 37.750 1.00 50.31 160 CYS A O 1
ATOM 1253 N N . PHE A 1 161 ? -4.800 47.175 39.390 1.00 48.36 161 PHE A N 1
ATOM 1254 C CA . PHE A 1 161 ? -6.199 46.838 39.654 1.00 49.28 161 PHE A CA 1
ATOM 1255 C C . PHE A 1 161 ? -7.092 46.925 38.430 1.00 51.07 161 PHE A C 1
ATOM 1256 O O . PHE A 1 161 ? -8.080 46.219 38.342 1.00 53.97 161 PHE A O 1
ATOM 1264 N N . ILE A 1 162 ? -6.767 47.785 37.480 1.00 52.55 162 ILE A N 1
ATOM 1265 C CA . ILE A 1 162 ? -7.588 47.848 36.290 1.00 56.30 162 ILE A CA 1
ATOM 1266 C C . ILE A 1 162 ? -7.303 46.562 35.501 1.00 59.57 162 ILE A C 1
ATOM 1267 O O . ILE A 1 162 ? -8.223 45.837 35.115 1.00 62.82 162 ILE A O 1
ATOM 1272 N N . LYS A 1 163 ? -6.026 46.268 35.273 1.00 61.33 163 LYS A N 1
ATOM 1273 C CA . LYS A 1 163 ? -5.668 45.058 34.554 1.00 62.21 163 LYS A CA 1
ATOM 1274 C C . LYS A 1 163 ? -6.309 43.930 35.302 1.00 63.95 163 LYS A C 1
ATOM 1275 O O . LYS A 1 163 ? -6.656 42.906 34.730 1.00 69.60 163 LYS A O 1
ATOM 1281 N N . CYS A 1 164 ? -6.477 44.132 36.597 1.00 63.48 164 CYS A N 1
ATOM 1282 C CA . CYS A 1 164 ? -7.073 43.115 37.437 1.00 63.76 164 CYS A CA 1
ATOM 1283 C C . CYS A 1 164 ? -8.588 43.076 37.255 1.00 61.62 164 CYS A C 1
ATOM 1284 O O . CYS A 1 164 ? -9.150 42.036 36.952 1.00 62.02 164 CYS A O 1
ATOM 1287 N N . ALA A 1 165 ? -9.241 44.216 37.431 1.00 60.57 165 ALA A N 1
ATOM 1288 C CA . ALA A 1 165 ? -10.687 44.310 37.278 1.00 59.09 165 ALA A CA 1
ATOM 1289 C C . ALA A 1 165 ? -11.120 43.834 35.902 1.00 58.16 165 ALA A C 1
ATOM 1290 O O . ALA A 1 165 ? -11.829 42.830 35.791 1.00 60.51 165 ALA A O 1
ATOM 1292 N N . ASP A 1 166 ? -10.712 44.568 34.864 1.00 54.46 166 ASP A N 1
ATOM 1293 C CA . ASP A 1 166 ? -11.040 44.226 33.478 1.00 53.23 166 ASP A CA 1
ATOM 1294 C C . ASP A 1 166 ? -11.073 42.713 33.220 1.00 56.22 166 ASP A C 1
ATOM 1295 O O . ASP A 1 166 ? -12.017 42.180 32.629 1.00 54.40 166 ASP A O 1
ATOM 1300 N N . LEU A 1 167 ? -10.007 42.050 33.675 1.00 54.71 167 LEU A N 1
ATOM 1301 C CA . LEU A 1 167 ? -9.779 40.634 33.476 1.00 49.57 167 LEU A CA 1
ATOM 1302 C C . LEU A 1 167 ? -10.640 39.685 34.270 1.00 50.75 167 LEU A C 1
ATOM 1303 O O . LEU A 1 167 ? -10.779 38.528 33.892 1.00 54.46 167 LEU A O 1
ATOM 1308 N N . LYS A 1 168 ? -11.200 40.140 35.381 1.00 51.43 168 LYS A N 1
ATOM 1309 C CA . LYS A 1 168 ? -12.050 39.269 36.182 1.00 48.65 168 LYS A CA 1
ATOM 1310 C C . LYS A 1 168 ? -13.412 39.358 35.543 1.00 51.59 168 LYS A C 1
ATOM 1311 O O . LYS A 1 168 ? -14.214 38.430 35.627 1.00 53.44 168 LYS A O 1
ATOM 1317 N N . ALA A 1 169 ? -13.669 40.484 34.889 1.00 52.04 169 ALA A N 1
ATOM 1318 C CA . ALA A 1 169 ? -14.954 40.686 34.248 1.00 54.92 169 ALA A CA 1
ATOM 1319 C C . ALA A 1 169 ? -15.135 39.645 33.155 1.00 56.98 169 ALA A C 1
ATOM 1320 O O . ALA A 1 169 ? -16.252 39.196 32.889 1.00 60.34 169 ALA A O 1
ATOM 1322 N N . LEU A 1 170 ? -14.028 39.254 32.532 1.00 56.00 170 LEU A N 1
ATOM 1323 C CA . LEU A 1 170 ? -14.057 38.260 31.468 1.00 53.73 170 LEU A CA 1
ATOM 1324 C C . LEU A 1 170 ? -14.270 36.896 32.081 1.00 54.15 170 LEU A C 1
ATOM 1325 O O . LEU A 1 170 ? -15.182 36.184 31.707 1.00 60.80 170 LEU A O 1
ATOM 1330 N N . ASP A 1 171 ? -13.428 36.529 33.030 1.00 54.38 171 ASP A N 1
ATOM 1331 C CA . ASP A 1 171 ? -13.575 35.247 33.702 1.00 54.44 171 ASP A CA 1
ATOM 1332 C C . ASP A 1 171 ? -14.962 35.161 34.334 1.00 51.99 171 ASP A C 1
ATOM 1333 O O . ASP A 1 171 ? -15.310 34.161 34.954 1.00 51.42 171 ASP A O 1
ATOM 1338 N N . GLY A 1 172 ? -15.732 36.236 34.204 1.00 49.28 172 GLY A N 1
ATOM 1339 C CA . GLY A 1 172 ? -17.083 36.249 34.718 1.00 48.87 172 GLY A CA 1
ATOM 1340 C C . GLY A 1 172 ? -17.327 36.559 36.175 1.00 52.80 172 GLY A C 1
ATOM 1341 O O . GLY A 1 172 ? -18.437 36.348 36.649 1.00 54.74 172 GLY A O 1
ATOM 1342 N N . GLN A 1 173 ? -16.322 37.037 36.897 1.00 56.18 173 GLN A N 1
ATOM 1343 C CA . GLN A 1 173 ? -16.510 37.395 38.306 1.00 62.23 173 GLN A CA 1
ATOM 1344 C C . GLN A 1 173 ? -17.038 38.834 38.317 1.00 61.17 173 GLN A C 1
ATOM 1345 O O . GLN A 1 173 ? -16.428 39.728 38.888 1.00 61.21 173 GLN A O 1
ATOM 1351 N N . TYR A 1 174 ? -18.185 39.024 37.673 1.00 60.89 174 TYR A N 1
ATOM 1352 C CA . TYR A 1 174 ? -18.848 40.316 37.499 1.00 57.40 174 TYR A CA 1
ATOM 1353 C C . TYR A 1 174 ? -18.923 41.322 38.645 1.00 57.29 174 TYR A C 1
ATOM 1354 O O . TYR A 1 174 ? -18.666 42.514 38.444 1.00 55.63 174 TYR A O 1
ATOM 1363 N N . ILE A 1 175 ? -19.292 40.881 39.837 1.00 56.72 175 ILE A N 1
ATOM 1364 C CA . ILE A 1 175 ? -19.384 41.834 40.919 1.00 58.07 175 ILE A CA 1
ATOM 1365 C C . ILE A 1 175 ? -18.029 42.160 41.510 1.00 59.56 175 ILE A C 1
ATOM 1366 O O . ILE A 1 175 ? -17.705 43.325 41.679 1.00 62.23 175 ILE A O 1
ATOM 1371 N N . GLU A 1 176 ? -17.233 41.142 41.823 1.00 62.85 176 GLU A N 1
ATOM 1372 C CA . GLU A 1 176 ? -15.904 41.381 42.373 1.00 61.67 176 GLU A CA 1
ATOM 1373 C C . GLU A 1 176 ? -15.307 42.514 41.575 1.00 60.15 176 GLU A C 1
ATOM 1374 O O . GLU A 1 176 ? -14.755 43.447 42.141 1.00 66.75 176 GLU A O 1
ATOM 1380 N N . ALA A 1 177 ? -15.444 42.451 40.257 1.00 54.97 177 ALA A N 1
ATOM 1381 C CA . ALA A 1 177 ? -14.899 43.490 39.402 1.00 56.56 177 ALA A CA 1
ATOM 1382 C C . ALA A 1 177 ? -15.549 44.844 39.667 1.00 58.06 177 ALA A C 1
ATOM 1383 O O . ALA A 1 177 ? -14.881 45.806 40.032 1.00 58.16 177 ALA A O 1
ATOM 1385 N N . SER A 1 178 ? -16.858 44.923 39.489 1.00 62.17 178 SER A N 1
ATOM 1386 C CA . SER A 1 178 ? -17.557 46.178 39.716 1.00 64.23 178 SER A CA 1
ATOM 1387 C C . SER A 1 178 ? -17.155 46.731 41.072 1.00 66.04 178 SER A C 1
ATOM 1388 O O . SER A 1 178 ? -17.344 47.918 41.329 1.00 71.78 178 SER A O 1
ATOM 1391 N N . ASP A 1 179 ? -16.624 45.868 41.941 1.00 63.11 179 ASP A N 1
ATOM 1392 C CA . ASP A 1 179 ? -16.181 46.275 43.271 1.00 60.58 179 ASP A CA 1
ATOM 1393 C C . ASP A 1 179 ? -14.839 46.950 43.151 1.00 63.35 179 ASP A C 1
ATOM 1394 O O . ASP A 1 179 ? -14.646 48.103 43.589 1.00 64.75 179 ASP A O 1
ATOM 1399 N N . ILE A 1 180 ? -13.902 46.205 42.572 1.00 59.56 180 ILE A N 1
ATOM 1400 C CA . ILE A 1 180 ? -12.563 46.703 42.366 1.00 53.45 180 ILE A CA 1
ATOM 1401 C C . ILE A 1 180 ? -12.689 48.016 41.630 1.00 54.62 180 ILE A C 1
ATOM 1402 O O . ILE A 1 180 ? -11.870 48.901 41.806 1.00 60.85 180 ILE A O 1
ATOM 1407 N N . TYR A 1 181 ? -13.719 48.154 40.806 1.00 54.00 181 TYR A N 1
ATOM 1408 C CA . TYR A 1 181 ? -13.895 49.403 40.086 1.00 55.95 181 TYR A CA 1
ATOM 1409 C C . TYR A 1 181 ? -14.343 50.461 41.059 1.00 57.50 181 TYR A C 1
ATOM 1410 O O . TYR A 1 181 ? -13.889 51.598 41.001 1.00 58.15 181 TYR A O 1
ATOM 1419 N N . SER A 1 182 ? -15.246 50.088 41.955 1.00 59.98 182 SER A N 1
ATOM 1420 C CA . SER A 1 182 ? -15.734 51.039 42.935 1.00 63.49 182 SER A CA 1
ATOM 1421 C C . SER A 1 182 ? -14.524 51.636 43.635 1.00 64.93 182 SER A C 1
ATOM 1422 O O . SER A 1 182 ? -14.358 52.855 43.666 1.00 64.64 182 SER A O 1
ATOM 1425 N N . LYS A 1 183 ? -13.680 50.761 44.178 1.00 64.84 183 LYS A N 1
ATOM 1426 C CA . LYS A 1 183 ? -12.481 51.172 44.890 1.00 66.00 183 LYS A CA 1
ATOM 1427 C C . LYS A 1 183 ? -11.569 52.020 44.014 1.00 65.20 183 LYS A C 1
ATOM 1428 O O . LYS A 1 183 ? -11.015 53.030 44.453 1.00 66.07 183 LYS A O 1
ATOM 1434 N N . LEU A 1 184 ? -11.423 51.619 42.764 1.00 66.41 184 LEU A N 1
ATOM 1435 C CA . LEU A 1 184 ? -10.598 52.371 41.829 1.00 68.02 184 LEU A CA 1
ATOM 1436 C C . LEU A 1 184 ? -11.176 53.755 41.606 1.00 69.94 184 LEU A C 1
ATOM 1437 O O . LEU A 1 184 ? -10.493 54.625 41.091 1.00 74.51 184 LEU A O 1
ATOM 1442 N N . ILE A 1 185 ? -12.442 53.949 41.962 1.00 72.36 185 ILE A N 1
ATOM 1443 C CA . ILE A 1 185 ? -13.096 55.242 41.780 1.00 73.04 185 ILE A CA 1
ATOM 1444 C C . ILE A 1 185 ? -12.888 56.115 43.000 1.00 73.55 185 ILE A C 1
ATOM 1445 O O . ILE A 1 185 ? -12.540 57.282 42.878 1.00 73.79 185 ILE A O 1
ATOM 1450 N N . LYS A 1 186 ? -13.120 55.534 44.172 1.00 76.21 186 LYS A N 1
ATOM 1451 C CA . LYS A 1 186 ? -12.966 56.227 45.439 1.00 78.77 186 LYS A CA 1
ATOM 1452 C C . LYS A 1 186 ? -11.523 56.687 45.613 1.00 80.24 186 LYS A C 1
ATOM 1453 O O . LYS A 1 186 ? -11.269 57.852 45.923 1.00 81.87 186 LYS A O 1
ATOM 1459 N N . SER A 1 187 ? -10.574 55.778 45.410 1.00 81.24 187 SER A N 1
ATOM 1460 C CA . SER A 1 187 ? -9.159 56.134 45.537 1.00 82.02 187 SER A CA 1
ATOM 1461 C C . SER A 1 187 ? -8.636 56.657 44.208 1.00 81.08 187 SER A C 1
ATOM 1462 O O . SER A 1 187 ? -7.595 56.225 43.723 1.00 78.42 187 SER A O 1
ATOM 1465 N N . SER A 1 188 ? -9.372 57.583 43.614 1.00 83.97 188 SER A N 1
ATOM 1466 C CA . SER A 1 188 ? -8.969 58.150 42.344 1.00 88.90 188 SER A CA 1
ATOM 1467 C C . SER A 1 188 ? -9.521 59.562 42.238 1.00 94.70 188 SER A C 1
ATOM 1468 O O . SER A 1 188 ? -9.177 60.308 41.325 1.00 96.75 188 SER A O 1
ATOM 1471 N N . MET A 1 189 ? -10.384 59.928 43.176 1.00 100.76 189 MET A N 1
ATOM 1472 C CA . MET A 1 189 ? -10.947 61.268 43.183 1.00 109.31 189 MET A CA 1
ATOM 1473 C C . MET A 1 189 ? -10.127 62.168 44.111 1.00 115.79 189 MET A C 1
ATOM 1474 O O . MET A 1 189 ? -10.237 63.400 44.063 1.00 116.82 189 MET A O 1
ATOM 1479 N N . GLY A 1 190 ? -9.309 61.541 44.956 1.00 121.15 190 GLY A N 1
ATOM 1480 C CA . GLY A 1 190 ? -8.461 62.286 45.870 1.00 126.70 190 GLY A CA 1
ATOM 1481 C C . GLY A 1 190 ? -7.293 62.863 45.093 1.00 131.14 190 GLY A C 1
ATOM 1482 O O . GLY A 1 190 ? -6.488 63.634 45.621 1.00 131.70 190 GLY A O 1
ATOM 1483 N N . ASN A 1 191 ? -7.212 62.471 43.824 1.00 134.92 191 ASN A N 1
ATOM 1484 C CA . ASN A 1 191 ? -6.169 62.927 42.911 1.00 138.39 191 ASN A CA 1
ATOM 1485 C C . ASN A 1 191 ? -6.871 63.614 41.741 1.00 140.07 191 ASN A C 1
ATOM 1486 O O . ASN A 1 191 ? -7.330 62.946 40.812 1.00 140.67 191 ASN A O 1
ATOM 1491 N N . ARG A 1 192 ? -6.963 64.941 41.788 1.00 141.60 192 ARG A N 1
ATOM 1492 C CA . ARG A 1 192 ? -7.626 65.693 40.724 1.00 142.54 192 ARG A CA 1
ATOM 1493 C C . ARG A 1 192 ? -6.878 65.560 39.392 1.00 141.64 192 ARG A C 1
ATOM 1494 O O . ARG A 1 192 ? -7.221 66.214 38.403 1.00 141.35 192 ARG A O 1
ATOM 1502 N N . LEU A 1 193 ? -5.858 64.704 39.377 1.00 139.76 193 LEU A N 1
ATOM 1503 C CA . LEU A 1 193 ? -5.065 64.466 38.176 1.00 136.68 193 LEU A CA 1
ATOM 1504 C C . LEU A 1 193 ? -5.505 63.171 37.484 1.00 133.86 193 LEU A C 1
ATOM 1505 O O . LEU A 1 193 ? -4.859 62.709 36.542 1.00 133.45 193 LEU A O 1
ATOM 1510 N N . SER A 1 194 ? -6.610 62.597 37.957 1.00 130.06 194 SER A N 1
ATOM 1511 C CA . SER A 1 194 ? -7.156 61.360 37.396 1.00 124.43 194 SER A CA 1
ATOM 1512 C C . SER A 1 194 ? -8.537 61.622 36.794 1.00 118.78 194 SER A C 1
ATOM 1513 O O . SER A 1 194 ? -8.990 60.908 35.901 1.00 116.35 194 SER A O 1
ATOM 1516 N N . GLN A 1 195 ? -9.189 62.659 37.307 1.00 113.75 195 GLN A N 1
ATOM 1517 C CA . GLN A 1 195 ? -10.513 63.084 36.876 1.00 109.14 195 GLN A CA 1
ATOM 1518 C C . GLN A 1 195 ? -10.998 62.532 35.542 1.00 104.47 195 GLN A C 1
ATOM 1519 O O . GLN A 1 195 ? -12.033 61.884 35.479 1.00 105.07 195 GLN A O 1
ATOM 1525 N N . TRP A 1 196 ? -10.249 62.791 34.478 1.00 101.52 196 TRP A N 1
ATOM 1526 C CA . TRP A 1 196 ? -10.629 62.356 33.134 1.00 98.68 196 TRP A CA 1
ATOM 1527 C C . TRP A 1 196 ? -10.929 60.875 32.941 1.00 91.89 196 TRP A C 1
ATOM 1528 O O . TRP A 1 196 ? -11.945 60.527 32.342 1.00 89.07 196 TRP A O 1
ATOM 1539 N N . SER A 1 197 ? -10.053 60.013 33.448 1.00 86.65 197 SER A N 1
ATOM 1540 C CA . SER A 1 197 ? -10.212 58.562 33.313 1.00 81.16 197 SER A CA 1
ATOM 1541 C C . SER A 1 197 ? -11.374 57.947 34.090 1.00 75.02 197 SER A C 1
ATOM 1542 O O . SER A 1 197 ? -11.871 56.880 33.736 1.00 71.09 197 SER A O 1
ATOM 1545 N N . LEU A 1 198 ? -11.793 58.640 35.141 1.00 71.09 198 LEU A N 1
ATOM 1546 C CA . LEU A 1 198 ? -12.871 58.223 36.032 1.00 68.13 198 LEU A CA 1
ATOM 1547 C C . LEU A 1 198 ? -14.226 57.885 35.391 1.00 67.19 198 LEU A C 1
ATOM 1548 O O . LEU A 1 198 ? -15.105 57.323 36.056 1.00 64.80 198 LEU A O 1
ATOM 1553 N N . LYS A 1 199 ? -14.408 58.241 34.119 1.00 66.31 199 LYS A N 1
ATOM 1554 C CA . LYS A 1 199 ? -15.661 57.948 33.417 1.00 63.19 199 LYS A CA 1
ATOM 1555 C C . LYS A 1 199 ? -15.734 56.463 33.180 1.00 61.81 199 LYS A C 1
ATOM 1556 O O . LYS A 1 199 ? -16.694 55.788 33.560 1.00 61.53 199 LYS A O 1
ATOM 1562 N N . ASP A 1 200 ? -14.692 55.965 32.533 1.00 61.13 200 ASP A N 1
ATOM 1563 C CA . ASP A 1 200 ? -14.612 54.567 32.197 1.00 57.60 200 ASP A CA 1
ATOM 1564 C C . ASP A 1 200 ? -14.838 53.666 33.386 1.00 55.30 200 ASP A C 1
ATOM 1565 O O . ASP A 1 200 ? -15.438 52.607 33.246 1.00 54.64 200 ASP A O 1
ATOM 1570 N N . TYR A 1 201 ? -14.360 54.056 34.560 1.00 52.60 201 TYR A N 1
ATOM 1571 C CA . TYR A 1 201 ? -14.582 53.188 35.696 1.00 54.31 201 TYR A CA 1
ATOM 1572 C C . TYR A 1 201 ? -16.083 53.054 35.870 1.00 56.37 201 TYR A C 1
ATOM 1573 O O . TYR A 1 201 ? -16.602 51.941 35.938 1.00 62.34 201 TYR A O 1
ATOM 1582 N N . PHE A 1 202 ? -16.789 54.179 35.911 1.00 54.30 202 PHE A N 1
ATOM 1583 C CA . PHE A 1 202 ? -18.235 54.131 36.043 1.00 49.69 202 PHE A CA 1
ATOM 1584 C C . PHE A 1 202 ? -18.842 53.237 34.967 1.00 47.82 202 PHE A C 1
ATOM 1585 O O . PHE A 1 202 ? -19.373 52.182 35.273 1.00 45.72 202 PHE A O 1
ATOM 1593 N N . LEU A 1 203 ? -18.743 53.635 33.706 1.00 48.73 203 LEU A N 1
ATOM 1594 C CA . LEU A 1 203 ? -19.307 52.827 32.629 1.00 48.83 203 LEU A CA 1
ATOM 1595 C C . LEU A 1 203 ? -18.945 51.353 32.799 1.00 51.77 203 LEU A C 1
ATOM 1596 O O . LEU A 1 203 ? -19.828 50.499 32.845 1.00 56.89 203 LEU A O 1
ATOM 1601 N N . LYS A 1 204 ? -17.651 51.054 32.902 1.00 52.22 204 LYS A N 1
ATOM 1602 C CA . LYS A 1 204 ? -17.197 49.678 33.077 1.00 48.75 204 LYS A CA 1
ATOM 1603 C C . LYS A 1 204 ? -17.861 49.051 34.304 1.00 51.10 204 LYS A C 1
ATOM 1604 O O . LYS A 1 204 ? -18.184 47.865 34.306 1.00 55.31 204 LYS A O 1
ATOM 1610 N N . LYS A 1 205 ? -18.066 49.828 35.358 1.00 50.54 205 LYS A N 1
ATOM 1611 C CA . LYS A 1 205 ? -18.694 49.254 36.549 1.00 52.59 205 LYS A CA 1
ATOM 1612 C C . LYS A 1 205 ? -20.139 48.905 36.280 1.00 51.79 205 LYS A C 1
ATOM 1613 O O . LYS A 1 205 ? -20.649 47.909 36.778 1.00 50.48 205 LYS A O 1
ATOM 1619 N N . GLY A 1 206 ? -20.792 49.757 35.501 1.00 54.93 206 GLY A N 1
ATOM 1620 C CA . GLY A 1 206 ? -22.187 49.556 35.172 1.00 55.89 206 GLY A CA 1
ATOM 1621 C C . GLY A 1 206 ? -22.329 48.383 34.236 1.00 56.60 206 GLY A C 1
ATOM 1622 O O . GLY A 1 206 ? -23.198 47.524 34.431 1.00 58.69 206 GLY A O 1
ATOM 1623 N N . LEU A 1 207 ? -21.475 48.339 33.219 1.00 51.14 207 LEU A N 1
ATOM 1624 C CA . LEU A 1 207 ? -21.527 47.240 32.284 1.00 48.01 207 LEU A CA 1
ATOM 1625 C C . LEU A 1 207 ? -21.412 45.901 33.014 1.00 48.05 207 LEU A C 1
ATOM 1626 O O . LEU A 1 207 ? -22.160 44.975 32.717 1.00 43.78 207 LEU A O 1
ATOM 1631 N N . CYS A 1 208 ? -20.486 45.800 33.971 1.00 50.98 208 CYS A N 1
ATOM 1632 C CA . CYS A 1 208 ? -20.317 44.562 34.740 1.00 51.56 208 CYS A CA 1
ATOM 1633 C C . CYS A 1 208 ? -21.612 44.245 35.439 1.00 50.74 208 CYS A C 1
ATOM 1634 O O . CYS A 1 208 ? -22.092 43.126 35.399 1.00 53.63 208 CYS A O 1
ATOM 1637 N N . GLN A 1 209 ? -22.158 45.258 36.097 1.00 49.56 209 GLN A N 1
ATOM 1638 C CA . GLN A 1 209 ? -23.392 45.134 36.828 1.00 48.85 209 GLN A CA 1
ATOM 1639 C C . GLN A 1 209 ? -24.482 44.554 35.928 1.00 49.67 209 GLN A C 1
ATOM 1640 O O . GLN A 1 209 ? -25.081 43.536 36.240 1.00 52.97 209 GLN A O 1
ATOM 1646 N N . LEU A 1 210 ? -24.737 45.189 34.798 1.00 52.10 210 LEU A N 1
ATOM 1647 C CA . LEU A 1 210 ? -25.748 44.679 33.880 1.00 51.67 210 LEU A CA 1
ATOM 1648 C C . LEU A 1 210 ? -25.452 43.244 33.435 1.00 51.11 210 LEU A C 1
ATOM 1649 O O . LEU A 1 210 ? -26.365 42.439 33.296 1.00 55.57 210 LEU A O 1
ATOM 1654 N N . ALA A 1 211 ? -24.183 42.924 33.205 1.00 47.46 211 ALA A N 1
ATOM 1655 C CA . ALA A 1 211 ? -23.817 41.593 32.747 1.00 46.68 211 ALA A CA 1
ATOM 1656 C C . ALA A 1 211 ? -24.191 40.523 33.761 1.00 49.90 211 ALA A C 1
ATOM 1657 O O . ALA A 1 211 ? -24.372 39.353 33.403 1.00 53.28 211 ALA A O 1
ATOM 1659 N N . ALA A 1 212 ? -24.304 40.930 35.023 1.00 49.20 212 ALA A N 1
ATOM 1660 C CA . ALA A 1 212 ? -24.664 40.024 36.106 1.00 49.96 212 ALA A CA 1
ATOM 1661 C C . ALA A 1 212 ? -26.167 40.061 36.270 1.00 51.46 212 ALA A C 1
ATOM 1662 O O . ALA A 1 212 ? -26.711 39.510 37.220 1.00 55.46 212 ALA A O 1
ATOM 1664 N N . THR A 1 213 ? -26.820 40.724 35.326 1.00 51.51 213 THR A N 1
ATOM 1665 C CA . THR A 1 213 ? -28.272 40.884 35.286 1.00 52.65 213 THR A CA 1
ATOM 1666 C C . THR A 1 213 ? -28.841 41.622 36.491 1.00 54.38 213 THR A C 1
ATOM 1667 O O . THR A 1 213 ? -29.985 41.389 36.877 1.00 56.56 213 THR A O 1
ATOM 1671 N N . ASP A 1 214 ? -28.044 42.512 37.076 1.00 55.18 214 ASP A N 1
ATOM 1672 C CA . ASP A 1 214 ? -28.481 43.305 38.226 1.00 58.72 214 ASP A CA 1
ATOM 1673 C C . ASP A 1 214 ? -28.736 44.716 37.709 1.00 60.71 214 ASP A C 1
ATOM 1674 O O . ASP A 1 214 ? -27.903 45.598 37.895 1.00 67.61 214 ASP A O 1
ATOM 1679 N N . ALA A 1 215 ? -29.873 44.946 37.066 1.00 58.55 215 ALA A N 1
ATOM 1680 C CA . ALA A 1 215 ? -30.129 46.263 36.505 1.00 56.82 215 ALA A CA 1
ATOM 1681 C C . ALA A 1 215 ? -30.385 47.337 37.534 1.00 56.83 215 ALA A C 1
ATOM 1682 O O . ALA A 1 215 ? -30.389 48.513 37.207 1.00 57.03 215 ALA A O 1
ATOM 1684 N N . VAL A 1 216 ? -30.622 46.960 38.780 1.00 56.52 216 VAL A N 1
ATOM 1685 C CA . VAL A 1 216 ? -30.848 47.998 39.767 1.00 55.56 216 VAL A CA 1
ATOM 1686 C C . VAL A 1 216 ? -29.497 48.625 40.041 1.00 56.27 216 VAL A C 1
ATOM 1687 O O . VAL A 1 216 ? -29.273 49.808 39.788 1.00 57.29 216 VAL A O 1
ATOM 1691 N N . ALA A 1 217 ? -28.590 47.804 40.549 1.00 57.39 217 ALA A N 1
ATOM 1692 C CA . ALA A 1 217 ? -27.251 48.249 40.875 1.00 58.53 217 ALA A CA 1
ATOM 1693 C C . ALA A 1 217 ? -26.672 49.122 39.753 1.00 59.16 217 ALA A C 1
ATOM 1694 O O . ALA A 1 217 ? -25.986 50.107 40.017 1.00 58.49 217 ALA A O 1
ATOM 1696 N N . ALA A 1 218 ? -26.956 48.772 38.504 1.00 60.29 218 ALA A N 1
ATOM 1697 C CA . ALA A 1 218 ? -26.453 49.556 37.387 1.00 64.28 218 ALA A CA 1
ATOM 1698 C C . ALA A 1 218 ? -27.110 50.921 37.439 1.00 68.15 218 ALA A C 1
ATOM 1699 O O . ALA A 1 218 ? -26.433 51.948 37.434 1.00 71.06 218 ALA A O 1
ATOM 1701 N N . ALA A 1 219 ? -28.438 50.929 37.489 1.00 71.02 219 ALA A N 1
ATOM 1702 C CA . ALA A 1 219 ? -29.192 52.176 37.555 1.00 72.23 219 ALA A CA 1
ATOM 1703 C C . ALA A 1 219 ? -28.616 53.023 38.682 1.00 72.68 219 ALA A C 1
ATOM 1704 O O . ALA A 1 219 ? -28.365 54.215 38.517 1.00 69.42 219 ALA A O 1
ATOM 1706 N N . ARG A 1 220 ? -28.396 52.392 39.827 1.00 74.59 220 ARG A N 1
ATOM 1707 C CA . ARG A 1 220 ? -27.847 53.103 40.965 1.00 78.37 220 ARG A CA 1
ATOM 1708 C C . ARG A 1 220 ? -26.489 53.657 40.598 1.00 77.69 220 ARG A C 1
ATOM 1709 O O . ARG A 1 220 ? -26.276 54.868 40.600 1.00 77.51 220 ARG A O 1
ATOM 1717 N N . THR A 1 221 ? -25.573 52.755 40.264 1.00 78.95 221 THR A N 1
ATOM 1718 C CA . THR A 1 221 ? -24.217 53.151 39.921 1.00 77.63 221 THR A CA 1
ATOM 1719 C C . THR A 1 221 ? -24.160 54.198 38.815 1.00 74.44 221 THR A C 1
ATOM 1720 O O . THR A 1 221 ? -23.174 54.907 38.710 1.00 75.12 221 THR A O 1
ATOM 1724 N N . LEU A 1 222 ? -25.208 54.317 38.002 1.00 73.63 222 LEU A N 1
ATOM 1725 C CA . LEU A 1 222 ? -25.217 55.343 36.954 1.00 74.10 222 LEU A CA 1
ATOM 1726 C C . LEU A 1 222 ? -25.507 56.690 37.593 1.00 80.08 222 LEU A C 1
ATOM 1727 O O . LEU A 1 222 ? -24.974 57.714 37.168 1.00 80.91 222 LEU A O 1
ATOM 1732 N N . GLN A 1 223 ? -26.373 56.680 38.605 1.00 86.69 223 GLN A N 1
ATOM 1733 C CA . GLN A 1 223 ? -26.747 57.895 39.318 1.00 92.01 223 GLN A CA 1
ATOM 1734 C C . GLN A 1 223 ? -25.498 58.419 40.005 1.00 94.37 223 GLN A C 1
ATOM 1735 O O . GLN A 1 223 ? -25.105 59.569 39.804 1.00 96.03 223 GLN A O 1
ATOM 1741 N N . GLU A 1 224 ? -24.874 57.559 40.806 1.00 94.99 224 GLU A N 1
ATOM 1742 C CA . GLU A 1 224 ? -23.647 57.897 41.512 1.00 96.39 224 GLU A CA 1
ATOM 1743 C C . GLU A 1 224 ? -22.689 58.584 40.548 1.00 96.29 224 GLU A C 1
ATOM 1744 O O . GLU A 1 224 ? -21.785 59.297 40.958 1.00 97.69 224 GLU A O 1
ATOM 175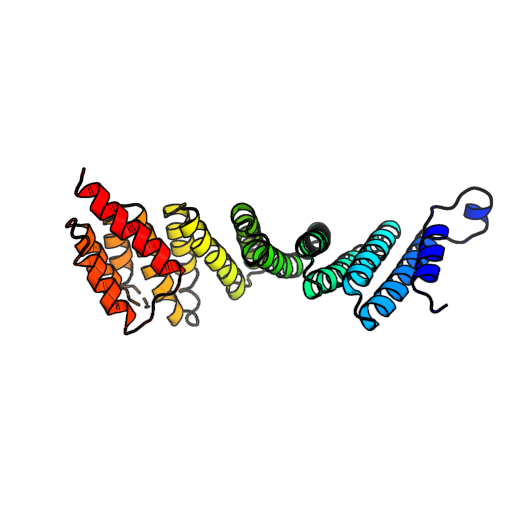0 N N . GLY A 1 225 ? -22.889 58.362 39.257 1.00 97.89 225 GLY A N 1
ATOM 1751 C CA . GLY A 1 225 ? -22.038 58.989 38.269 1.00 100.57 225 GLY A CA 1
ATOM 1752 C C . GLY A 1 225 ? -22.397 60.453 38.133 1.00 103.69 225 GLY A C 1
ATOM 1753 O O . GLY A 1 225 ? -22.185 61.051 37.079 1.00 105.42 225 GLY A O 1
ATOM 1754 N N . GLN A 1 226 ? -22.958 61.020 39.201 1.00 104.80 226 GLN A N 1
ATOM 1755 C CA . GLN A 1 226 ? -23.351 62.429 39.241 1.00 104.84 226 GLN A CA 1
ATOM 1756 C C . GLN A 1 226 ? -22.725 63.113 40.448 1.00 102.94 226 GLN A C 1
ATOM 1757 O O . GLN A 1 226 ? -23.362 63.926 41.113 1.00 102.51 226 GLN A O 1
ATOM 1763 N N . SER A 1 227 ? -21.475 62.762 40.730 1.00 101.25 227 SER A N 1
ATOM 1764 C CA . SER A 1 227 ? -20.738 63.330 41.848 1.00 97.84 227 SER A CA 1
ATOM 1765 C C . SER A 1 227 ? -19.308 62.792 41.830 1.00 95.95 227 SER A C 1
ATOM 1766 O O . SER A 1 227 ? -18.641 62.818 40.792 1.00 91.17 227 SER A O 1
ATOM 1769 N N . GLU A 1 237 ? -20.713 58.545 27.479 1.00 72.57 237 GLU A N 1
ATOM 1770 C CA . GLU A 1 237 ? -20.400 57.321 28.216 1.00 71.57 237 GLU A CA 1
ATOM 1771 C C . GLU A 1 237 ? -21.537 57.013 29.160 1.00 73.92 237 GLU A C 1
ATOM 1772 O O . GLU A 1 237 ? -22.432 56.259 28.802 1.00 75.15 237 GLU A O 1
ATOM 1778 N N . SER A 1 238 ? -21.492 57.588 30.366 1.00 76.40 238 SER A N 1
ATOM 1779 C CA . SER A 1 238 ? -22.547 57.400 31.372 1.00 76.23 238 SER A CA 1
ATOM 1780 C C . SER A 1 238 ? -23.929 57.603 30.736 1.00 77.88 238 SER A C 1
ATOM 1781 O O . SER A 1 238 ? -24.951 57.191 31.291 1.00 80.01 238 SER A O 1
ATOM 1784 N N . ASN A 1 239 ? -23.955 58.237 29.569 1.00 74.97 239 ASN A N 1
ATOM 1785 C CA . ASN A 1 239 ? -25.208 58.445 28.869 1.00 74.45 239 ASN A CA 1
ATOM 1786 C C . ASN A 1 239 ? -25.575 57.185 28.061 1.00 72.55 239 ASN A C 1
ATOM 1787 O O . ASN A 1 239 ? -26.747 56.899 27.843 1.00 73.65 239 ASN A O 1
ATOM 1792 N N . PHE A 1 240 ? -24.556 56.446 27.620 1.00 73.02 240 PHE A N 1
ATOM 1793 C CA . PHE A 1 240 ? -24.710 55.190 26.863 1.00 69.96 240 PHE A CA 1
ATOM 1794 C C . PHE A 1 240 ? -25.138 54.070 27.827 1.00 68.23 240 PHE A C 1
ATOM 1795 O O . PHE A 1 240 ? -25.855 53.144 27.455 1.00 67.62 240 PHE A O 1
ATOM 1803 N N . LEU A 1 241 ? -24.666 54.167 29.063 1.00 64.87 241 LEU A N 1
ATOM 1804 C CA . LEU A 1 241 ? -25.000 53.210 30.095 1.00 61.95 241 LEU A CA 1
ATOM 1805 C C . LEU A 1 241 ? -26.502 53.285 30.314 1.00 66.74 241 LEU A C 1
ATOM 1806 O O . LEU A 1 241 ? -27.165 52.264 30.443 1.00 70.42 241 LEU A O 1
ATOM 1811 N N . LYS A 1 242 ? -27.036 54.504 30.352 1.00 71.14 242 LYS A N 1
ATOM 1812 C CA . LYS A 1 242 ? -28.468 54.719 30.554 1.00 72.61 242 LYS A CA 1
ATOM 1813 C C . LYS A 1 242 ? -29.276 53.967 29.494 1.00 71.60 242 LYS A C 1
ATOM 1814 O O . LYS A 1 242 ? -30.126 53.120 29.810 1.00 71.96 242 LYS A O 1
ATOM 1820 N N . SER A 1 243 ? -29.000 54.279 28.235 1.00 67.49 243 SER A N 1
ATOM 1821 C CA . SER A 1 243 ? -29.675 53.629 27.124 1.00 65.02 243 SER A CA 1
ATOM 1822 C C . SER A 1 243 ? -29.611 52.095 27.208 1.00 64.57 243 SER A C 1
ATOM 1823 O O . SER A 1 243 ? -30.423 51.397 26.607 1.00 64.37 243 SER A O 1
ATOM 1826 N N . LEU A 1 244 ? -28.639 51.567 27.942 1.00 65.10 244 LEU A N 1
ATOM 1827 C CA . LEU A 1 244 ? -28.510 50.119 28.089 1.00 63.03 244 LEU A CA 1
ATOM 1828 C C . LEU A 1 244 ? -29.323 49.667 29.296 1.00 63.64 244 LEU A C 1
ATOM 1829 O O . LEU A 1 244 ? -30.009 48.649 29.248 1.00 64.73 244 LEU A O 1
ATOM 1834 N N . ILE A 1 245 ? -29.255 50.423 30.383 1.00 62.90 245 ILE A N 1
ATOM 1835 C CA . ILE A 1 245 ? -30.009 50.047 31.558 1.00 64.87 245 ILE A CA 1
ATOM 1836 C C . ILE A 1 245 ? -31.470 49.925 31.159 1.00 68.18 245 ILE A C 1
ATOM 1837 O O . ILE A 1 245 ? -32.272 49.319 31.867 1.00 67.98 245 ILE A O 1
ATOM 1842 N N . ASP A 1 246 ? -31.818 50.512 30.018 1.00 72.87 246 ASP A N 1
ATOM 1843 C CA . ASP A 1 246 ? -33.190 50.438 29.536 1.00 73.16 246 ASP A CA 1
ATOM 1844 C C . ASP A 1 246 ? -33.368 49.249 28.630 1.00 72.80 246 ASP A C 1
ATOM 1845 O O . ASP A 1 246 ? -34.046 48.302 29.004 1.00 74.75 246 ASP A O 1
ATOM 1850 N N . ALA A 1 247 ? -32.752 49.286 27.453 1.00 71.84 247 ALA A N 1
ATOM 1851 C CA . ALA A 1 247 ? -32.848 48.172 26.513 1.00 72.90 247 ALA A CA 1
ATOM 1852 C C . ALA A 1 247 ? -32.905 46.837 27.248 1.00 73.57 247 ALA A C 1
ATOM 1853 O O . ALA A 1 247 ? -33.474 45.880 26.742 1.00 78.38 247 ALA A O 1
ATOM 1855 N N . VAL A 1 248 ? -32.302 46.768 28.431 1.00 70.65 248 VAL A N 1
ATOM 1856 C CA . VAL A 1 248 ? -32.325 45.548 29.215 1.00 67.66 248 VAL A CA 1
ATOM 1857 C C . VAL A 1 248 ? -33.627 45.499 29.977 1.00 66.17 248 VAL A C 1
ATOM 1858 O O . VAL A 1 248 ? -34.406 44.577 29.786 1.00 67.95 248 VAL A O 1
ATOM 1862 N N . ASN A 1 249 ? -33.865 46.493 30.833 1.00 62.91 249 ASN A N 1
ATOM 1863 C CA . ASN A 1 249 ? -35.090 46.557 31.622 1.00 60.09 249 ASN A CA 1
ATOM 1864 C C . ASN A 1 249 ? -36.357 46.319 30.778 1.00 61.77 249 ASN A C 1
ATOM 1865 O O . ASN A 1 249 ? -37.467 46.266 31.306 1.00 64.80 249 ASN A O 1
ATOM 1870 N N . GLU A 1 250 ? -36.188 46.175 29.468 1.00 60.36 250 GLU A N 1
ATOM 1871 C CA . GLU A 1 250 ? -37.304 45.938 28.570 1.00 58.69 250 GLU A CA 1
ATOM 1872 C C . GLU A 1 250 ? -36.877 44.888 27.569 1.00 57.51 250 GLU A C 1
ATOM 1873 O O . GLU A 1 250 ? -37.004 45.084 26.372 1.00 56.13 250 GLU A O 1
ATOM 1879 N N . GLY A 1 251 ? -36.354 43.781 28.069 1.00 57.30 251 GLY A N 1
ATOM 1880 C CA . GLY A 1 251 ? -35.907 42.710 27.204 1.00 60.96 251 GLY A CA 1
ATOM 1881 C C . GLY A 1 251 ? -35.977 43.001 25.720 1.00 63.10 251 GLY A C 1
ATOM 1882 O O . GLY A 1 251 ? -36.665 42.300 24.983 1.00 67.90 251 GLY A O 1
ATOM 1883 N N . ASP A 1 252 ? -35.270 44.034 25.276 1.00 61.64 252 ASP A N 1
ATOM 1884 C CA . ASP A 1 252 ? -35.261 44.395 23.868 1.00 61.27 252 ASP A CA 1
ATOM 1885 C C . ASP A 1 252 ? -33.849 44.243 23.327 1.00 63.22 252 ASP A C 1
ATOM 1886 O O . ASP A 1 252 ? -33.122 45.220 23.218 1.00 66.74 252 ASP A O 1
ATOM 1891 N N . SER A 1 253 ? -33.451 43.021 22.991 1.00 66.12 253 SER A N 1
ATOM 1892 C CA . SER A 1 253 ? -32.102 42.800 22.486 1.00 68.34 253 SER A CA 1
ATOM 1893 C C . SER A 1 253 ? -31.937 43.376 21.090 1.00 72.44 253 SER A C 1
ATOM 1894 O O . SER A 1 253 ? -31.347 42.754 20.199 1.00 71.63 253 SER A O 1
ATOM 1897 N N . GLU A 1 254 ? -32.479 44.575 20.910 1.00 75.56 254 GLU A N 1
ATOM 1898 C CA . GLU A 1 254 ? -32.393 45.278 19.646 1.00 78.05 254 GLU A CA 1
ATOM 1899 C C . GLU A 1 254 ? -32.200 46.761 19.866 1.00 76.35 254 GLU A C 1
ATOM 1900 O O . GLU A 1 254 ? -31.591 47.424 19.041 1.00 76.29 254 GLU A O 1
ATOM 1906 N N . GLN A 1 255 ? -32.741 47.290 20.961 1.00 78.08 255 GLN A N 1
ATOM 1907 C CA . GLN A 1 255 ? -32.538 48.698 21.288 1.00 79.75 255 GLN A CA 1
ATOM 1908 C C . GLN A 1 255 ? -31.096 48.673 21.767 1.00 81.37 255 GLN A C 1
ATOM 1909 O O . GLN A 1 255 ? -30.277 49.513 21.376 1.00 82.61 255 GLN A O 1
ATOM 1915 N N . LEU A 1 256 ? -30.791 47.694 22.621 1.00 77.39 256 LEU A N 1
ATOM 1916 C CA . LEU A 1 256 ? -29.444 47.560 23.143 1.00 72.56 256 LEU A CA 1
ATOM 1917 C C . LEU A 1 256 ? -28.558 47.296 21.967 1.00 72.11 256 LEU A C 1
ATOM 1918 O O . LEU A 1 256 ? -27.706 48.100 21.642 1.00 73.44 256 LEU A O 1
ATOM 1923 N N . SER A 1 257 ? -28.784 46.176 21.304 1.00 72.33 257 SER A N 1
ATOM 1924 C CA . SER A 1 257 ? -27.978 45.819 20.156 1.00 74.22 257 SER A CA 1
ATOM 1925 C C . SER A 1 257 ? -27.775 46.966 19.170 1.00 76.16 257 SER A C 1
ATOM 1926 O O . SER A 1 257 ? -26.946 46.874 18.265 1.00 76.75 257 SER A O 1
ATOM 1929 N N . GLU A 1 258 ? -28.526 48.045 19.356 1.00 78.20 258 GLU A N 1
ATOM 1930 C CA . GLU A 1 258 ? -28.461 49.209 18.477 1.00 81.09 258 GLU A CA 1
ATOM 1931 C C . GLU A 1 258 ? -27.598 50.303 19.089 1.00 80.74 258 GLU A C 1
ATOM 1932 O O . GLU A 1 258 ? -26.686 50.828 18.457 1.00 80.29 258 GLU A O 1
ATOM 1938 N N . HIS A 1 259 ? -27.907 50.653 20.327 1.00 79.81 259 HIS A N 1
ATOM 1939 C CA . HIS A 1 259 ? -27.159 51.677 21.032 1.00 80.71 259 HIS A CA 1
ATOM 1940 C C . HIS A 1 259 ? -25.667 51.355 20.989 1.00 79.88 259 HIS A C 1
ATOM 1941 O O . HIS A 1 259 ? -24.828 52.250 20.976 1.00 83.03 259 HIS A O 1
ATOM 1948 N N . CYS A 1 260 ? -25.335 50.074 20.974 1.00 79.16 260 CYS A N 1
ATOM 1949 C CA . CYS A 1 260 ? -23.947 49.672 20.903 1.00 78.05 260 CYS A CA 1
ATOM 1950 C C . CYS A 1 260 ? -23.492 50.003 19.498 1.00 79.84 260 CYS A C 1
ATOM 1951 O O . CYS A 1 260 ? -22.447 50.618 19.316 1.00 84.63 260 CYS A O 1
ATOM 1954 N N . LYS A 1 261 ? -24.284 49.609 18.506 1.00 78.87 261 LYS A N 1
ATOM 1955 C CA . LYS A 1 261 ? -23.950 49.898 17.112 1.00 80.76 261 LYS A CA 1
ATOM 1956 C C . LYS A 1 261 ? -23.666 51.386 16.918 1.00 80.75 261 LYS A C 1
ATOM 1957 O O . LYS A 1 261 ? -22.748 51.757 16.186 1.00 80.17 261 LYS A O 1
ATOM 1963 N N . GLU A 1 262 ? -24.461 52.232 17.570 1.00 81.25 262 GLU A N 1
ATOM 1964 C CA . GLU A 1 262 ? -24.279 53.678 17.486 1.00 83.01 262 GLU A CA 1
ATOM 1965 C C . GLU A 1 262 ? -23.047 54.092 18.270 1.00 81.03 262 GLU A C 1
ATOM 1966 O O . GLU A 1 262 ? -22.107 54.656 17.715 1.00 85.54 262 GLU A O 1
ATOM 1972 N N . PHE A 1 263 ? -23.041 53.815 19.565 1.00 75.73 263 PHE A N 1
ATOM 1973 C CA . PHE A 1 263 ? -21.899 54.180 20.382 1.00 73.58 263 PHE A CA 1
ATOM 1974 C C . PHE A 1 263 ? -20.577 53.753 19.759 1.00 74.52 263 PHE A C 1
ATOM 1975 O O . PHE A 1 263 ? -19.525 54.239 20.155 1.00 75.65 263 PHE A O 1
ATOM 1983 N N . ASP A 1 264 ? -20.610 52.843 18.793 1.00 74.74 264 ASP A N 1
ATOM 1984 C CA . ASP A 1 264 ? -19.362 52.429 18.181 1.00 75.57 264 ASP A CA 1
ATOM 1985 C C . ASP A 1 264 ? -18.834 53.495 17.238 1.00 77.94 264 ASP A C 1
ATOM 1986 O O . ASP A 1 264 ? -17.751 53.331 16.679 1.00 81.82 264 ASP A O 1
ATOM 1991 N N . ASN A 1 265 ? -19.584 54.579 17.044 1.00 77.30 265 ASN A N 1
ATOM 1992 C CA . ASN A 1 265 ? -19.128 55.640 16.145 1.00 77.70 265 ASN A CA 1
ATOM 1993 C C . ASN A 1 265 ? -18.305 56.684 16.859 1.00 77.90 265 ASN A C 1
ATOM 1994 O O . ASN A 1 265 ? -17.168 56.964 16.486 1.00 76.99 265 ASN A O 1
ATOM 1999 N N . PHE A 1 266 ? -18.890 57.258 17.896 1.00 78.94 266 PHE A N 1
ATOM 2000 C CA . PHE A 1 266 ? -18.212 58.267 18.673 1.00 79.18 266 PHE A CA 1
ATOM 2001 C C . PHE A 1 266 ? -17.283 57.631 19.696 1.00 79.68 266 PHE A C 1
ATOM 2002 O O . PHE A 1 266 ? -17.031 58.220 20.740 1.00 81.77 266 PHE A O 1
ATOM 2010 N N . MET A 1 267 ? -16.790 56.428 19.402 1.00 80.70 267 MET A N 1
ATOM 2011 C CA . MET A 1 267 ? -15.857 55.723 20.294 1.00 82.56 267 MET A CA 1
ATOM 2012 C C . MET A 1 267 ? -15.742 54.216 20.085 1.00 80.16 267 MET A C 1
ATOM 2013 O O . MET A 1 267 ? -16.126 53.447 20.961 1.00 81.38 267 MET A O 1
ATOM 2018 N N . ARG A 1 268 ? -15.193 53.802 18.945 1.00 79.84 268 ARG A N 1
ATOM 2019 C CA . ARG A 1 268 ? -15.018 52.380 18.630 1.00 80.46 268 ARG A CA 1
ATOM 2020 C C . ARG A 1 268 ? -14.851 51.542 19.897 1.00 77.28 268 ARG A C 1
ATOM 2021 O O . ARG A 1 268 ? -14.062 51.873 20.777 1.00 79.08 268 ARG A O 1
ATOM 2029 N N . LEU A 1 269 ? -15.606 50.456 19.992 1.00 71.91 269 LEU A N 1
ATOM 2030 C CA . LEU A 1 269 ? -15.548 49.611 21.170 1.00 66.31 269 LEU A CA 1
ATOM 2031 C C . LEU A 1 269 ? -14.350 48.673 21.175 1.00 62.16 269 LEU A C 1
ATOM 2032 O O . LEU A 1 269 ? -14.065 48.008 20.182 1.00 56.23 269 LEU A O 1
ATOM 2037 N N . ASP A 1 270 ? -13.656 48.625 22.309 1.00 60.54 270 ASP A N 1
ATOM 2038 C CA . ASP A 1 270 ? -12.497 47.757 22.460 1.00 55.68 270 ASP A CA 1
ATOM 2039 C C . ASP A 1 270 ? -12.952 46.403 22.927 1.00 55.03 270 ASP A C 1
ATOM 2040 O O . ASP A 1 270 ? -13.906 46.287 23.708 1.00 51.59 270 ASP A O 1
ATOM 2045 N N . LYS A 1 271 ? -12.243 45.388 22.441 1.00 55.27 271 LYS A N 1
ATOM 2046 C CA . LYS A 1 271 ? -12.497 43.987 22.755 1.00 55.85 271 LYS A CA 1
ATOM 2047 C C . LYS A 1 271 ? -13.232 43.741 24.060 1.00 55.41 271 LYS A C 1
ATOM 2048 O O . LYS A 1 271 ? -14.249 43.048 24.083 1.00 56.60 271 LYS A O 1
ATOM 2054 N N . TRP A 1 272 ? -12.726 44.302 25.150 1.00 53.38 272 TRP A N 1
ATOM 2055 C CA . TRP A 1 272 ? -13.379 44.099 26.436 1.00 51.03 272 TRP A CA 1
ATOM 2056 C C . TRP A 1 272 ? -14.865 44.390 26.319 1.00 52.27 272 TRP A C 1
ATOM 2057 O O . TRP A 1 272 ? -15.696 43.490 26.425 1.00 51.64 272 TRP A O 1
ATOM 2068 N N . LYS A 1 273 ? -15.192 45.656 26.088 1.00 54.01 273 LYS A N 1
ATOM 2069 C CA . LYS A 1 273 ? -16.584 46.067 25.987 1.00 53.62 273 LYS A CA 1
ATOM 2070 C C . LYS A 1 273 ? -17.383 45.165 25.063 1.00 52.78 273 LYS A C 1
ATOM 2071 O O . LYS A 1 273 ? -18.504 44.777 25.381 1.00 52.11 273 LYS A O 1
ATOM 2077 N N . ILE A 1 274 ? -16.805 44.806 23.927 1.00 52.18 274 ILE A N 1
ATOM 2078 C CA . ILE A 1 274 ? -17.534 43.956 23.010 1.00 52.96 274 ILE A CA 1
ATOM 2079 C C . ILE A 1 274 ? -17.872 42.620 23.669 1.00 53.58 274 ILE A C 1
ATOM 2080 O O . ILE A 1 274 ? -19.003 42.151 23.581 1.00 56.98 274 ILE A O 1
ATOM 2085 N N . THR A 1 275 ? -16.903 42.014 24.341 1.00 51.92 275 THR A N 1
ATOM 2086 C CA . THR A 1 275 ? -17.133 40.757 25.042 1.00 45.62 275 THR A CA 1
ATOM 2087 C C . THR A 1 275 ? -18.273 40.993 26.029 1.00 45.28 275 THR A C 1
ATOM 2088 O O . THR A 1 275 ? -19.371 40.478 25.863 1.00 46.53 275 THR A O 1
ATOM 2092 N N . ILE A 1 276 ? -17.997 41.790 27.055 1.00 44.52 276 ILE A N 1
ATOM 2093 C CA . ILE A 1 276 ? -18.987 42.111 28.074 1.00 44.42 276 ILE A CA 1
ATOM 2094 C C . ILE A 1 276 ? -20.353 42.482 27.487 1.00 47.12 276 ILE A C 1
ATOM 2095 O O . ILE A 1 276 ? -21.401 42.114 28.035 1.00 46.95 276 ILE A O 1
ATOM 2100 N N . LEU A 1 277 ? -20.356 43.217 26.382 1.00 46.01 277 LEU A N 1
ATOM 2101 C CA . LEU A 1 277 ? -21.627 43.616 25.820 1.00 46.55 277 LEU A CA 1
ATOM 2102 C C . LEU A 1 277 ? -22.373 42.460 25.193 1.00 51.28 277 LEU A C 1
ATOM 2103 O O . LEU A 1 277 ? -23.599 42.450 25.180 1.00 56.29 277 LEU A O 1
ATOM 2108 N N . ASN A 1 278 ? -21.655 41.480 24.670 1.00 54.05 278 ASN A N 1
ATOM 2109 C CA . ASN A 1 278 ? -22.345 40.352 24.085 1.00 55.16 278 ASN A CA 1
ATOM 2110 C C . ASN A 1 278 ? -22.911 39.547 25.222 1.00 57.05 278 ASN A C 1
ATOM 2111 O O . ASN A 1 278 ? -24.022 39.047 25.134 1.00 61.96 278 ASN A O 1
ATOM 2116 N N . LYS A 1 279 ? -22.162 39.427 26.307 1.00 56.74 279 LYS A N 1
ATOM 2117 C CA . LYS A 1 279 ? -22.673 38.673 27.433 1.00 58.45 279 LYS A CA 1
ATOM 2118 C C . LYS A 1 279 ? -23.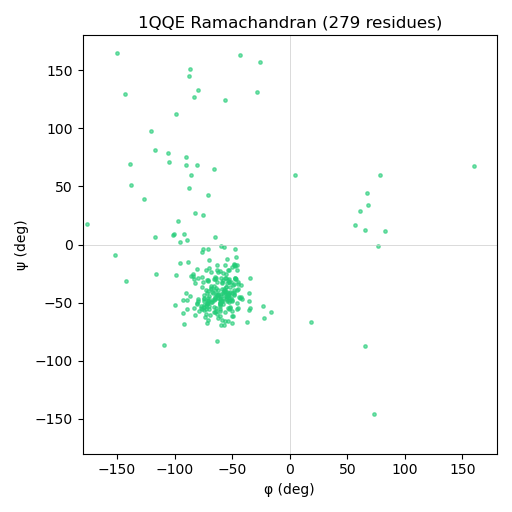952 39.301 27.949 1.00 57.07 279 LYS A C 1
ATOM 2119 O O . LYS A 1 279 ? -24.745 38.631 28.589 1.00 61.66 279 LYS A O 1
ATOM 2125 N N . ILE A 1 280 ? -24.155 40.585 27.682 1.00 56.07 280 ILE A N 1
ATOM 2126 C CA . ILE A 1 280 ? -25.360 41.250 28.154 1.00 55.28 280 ILE A CA 1
ATOM 2127 C C . ILE A 1 280 ? -26.490 41.072 27.155 1.00 56.41 280 ILE A C 1
ATOM 2128 O O . ILE A 1 280 ? -27.623 40.800 27.535 1.00 58.17 280 ILE A O 1
ATOM 2133 N N . LYS A 1 281 ? -26.189 41.239 25.877 1.00 57.81 281 LYS A N 1
ATOM 2134 C CA . LYS A 1 281 ? -27.208 41.081 24.855 1.00 59.69 281 LYS A CA 1
ATOM 2135 C C . LYS A 1 281 ? -27.830 39.716 25.049 1.00 61.17 281 LYS A C 1
ATOM 2136 O O . LYS A 1 281 ? -29.043 39.592 24.989 1.00 65.86 281 LYS A O 1
ATOM 2142 N N . GLU A 1 282 ? -27.001 38.700 25.288 1.00 61.40 282 GLU A N 1
ATOM 2143 C CA . GLU A 1 282 ? -27.482 37.338 25.510 1.00 61.21 282 GLU A CA 1
ATOM 2144 C C . GLU A 1 282 ? -28.393 37.257 26.723 1.00 60.78 282 GLU A C 1
ATOM 2145 O O . GLU A 1 282 ? -29.524 36.798 26.626 1.00 61.09 282 GLU A O 1
ATOM 2151 N N . SER A 1 283 ? -27.902 37.699 27.871 1.00 62.11 283 SER A N 1
ATOM 2152 C CA . SER A 1 283 ? -28.707 37.661 29.087 1.00 67.75 283 SER A CA 1
ATOM 2153 C C . SER A 1 283 ? -30.113 38.221 28.852 1.00 68.39 283 SER A C 1
ATOM 2154 O O . SER A 1 283 ? -31.021 37.985 29.649 1.00 69.30 283 SER A O 1
ATOM 2157 N N . ILE A 1 284 ? -30.283 38.972 27.768 1.00 69.13 284 ILE A N 1
ATOM 2158 C CA . ILE A 1 284 ? -31.582 39.535 27.426 1.00 69.62 284 ILE A CA 1
ATOM 2159 C C . ILE A 1 284 ? -32.391 38.485 26.684 1.00 71.98 284 ILE A C 1
ATOM 2160 O O . ILE A 1 284 ? -33.507 38.165 27.067 1.00 75.87 284 ILE A O 1
ATOM 2165 N N . GLN A 1 285 ? -31.815 37.952 25.619 1.00 73.81 285 GLN A N 1
ATOM 2166 C CA . GLN A 1 285 ? -32.484 36.955 24.808 1.00 78.38 285 GLN A CA 1
ATOM 2167 C C . GLN A 1 285 ? -32.936 35.779 25.657 1.00 83.99 285 GLN A C 1
ATOM 2168 O O . GLN A 1 285 ? -34.079 35.331 25.559 1.00 83.12 285 GLN A O 1
ATOM 2174 N N . GLN A 1 286 ? -32.039 35.290 26.504 1.00 90.66 286 GLN A N 1
ATOM 2175 C CA . GLN A 1 286 ? -32.346 34.161 27.365 1.00 97.68 286 GLN A CA 1
ATOM 2176 C C . GLN A 1 286 ? -33.540 34.484 28.238 1.00 102.77 286 GLN A C 1
ATOM 2177 O O . GLN A 1 286 ? -34.306 33.598 28.604 1.00 104.82 286 GLN A O 1
ATOM 2183 N N . GLN A 1 287 ? -33.699 35.759 28.567 1.00 109.12 287 GLN A N 1
ATOM 2184 C CA . GLN A 1 287 ? -34.809 36.195 29.406 1.00 116.30 287 GLN A CA 1
ATOM 2185 C C . GLN A 1 287 ? -36.083 36.320 28.566 1.00 120.97 287 GLN A C 1
ATOM 2186 O O . GLN A 1 287 ? -37.193 36.290 29.099 1.00 122.21 287 GLN A O 1
ATOM 2192 N N . GLU A 1 288 ? -35.912 36.453 27.251 1.00 125.86 288 GLU A N 1
ATOM 2193 C CA . GLU A 1 288 ? -37.042 36.571 26.330 1.00 131.20 288 GLU A CA 1
ATOM 2194 C C . GLU A 1 288 ? -37.602 35.185 26.005 1.00 134.87 288 GLU A C 1
ATOM 2195 O O . GLU A 1 288 ? -38.808 35.025 25.795 1.00 135.84 288 GLU A O 1
ATOM 2201 N N . ASP A 1 289 ? -36.717 34.191 25.961 1.00 138.40 289 ASP A N 1
ATOM 2202 C CA . ASP A 1 289 ? -37.104 32.808 25.671 1.00 140.71 289 ASP A CA 1
ATOM 2203 C C . ASP A 1 289 ? -37.268 32.043 26.983 1.00 141.84 289 ASP A C 1
ATOM 2204 O O . ASP A 1 289 ? -37.221 30.811 27.006 1.00 141.67 289 ASP A O 1
ATOM 2209 N N . ASP A 1 290 ? -37.457 32.788 28.070 1.00 143.10 290 ASP A N 1
ATOM 2210 C CA . ASP A 1 290 ? -37.612 32.204 29.398 1.00 143.79 290 ASP A CA 1
ATOM 2211 C C . ASP A 1 290 ? -39.035 32.424 29.918 1.00 144.31 290 ASP A C 1
ATOM 2212 O O . ASP A 1 290 ? -39.184 32.971 31.034 1.00 144.79 290 ASP A O 1
#